Protein AF-A0A931DYX4-F1 (afdb_monomer)

Secondary structure (DSSP, 8-state):
--SSSSHHHHTTTHHHHHHHHHHHHHHHHHHHHHHHHHHHHHHHHHHHHHHHHHHHHHHHHHHHHHHHHHHTSTTT---SEEEE-SSSEEEEEEEEESSPPPSS------PEES---STT--EEEEEEEEE-SS--STT--TTSEEEEEEEEE------------S-SEEEEE----EE-S-EEPPPTTPPPEEEEEE--EEE-S--EESSEEEETT--EEE-TT-EESS-EEESS-EEEES-EESS-EEE-S-SSPSEEEETT-EESS-B--SS-EEE--------

Foldseek 3Di:
DPPPPPVVVVVPVCVVVVVVVVVVVVVVVVVVVVVVVVVVLVVQLVVQLVVFQVLQVVLQVVLVVVQVVLVVDPPSHWFQWDADPDPQGKIKGKWWDLDADDPDDDPDPRTDGTDDPDQSTFKMKIKMKTAGPGARPPPNRNRGIDIDIDMDTDGPPPDPDPPPPQAPAEAAADPDQEDEQAEDDDDDPRAHEHEYLADHHAYDAQYEGREEYAANAYEYHHEHNHEANYEYEHCEAYEFANYEYAEEYEHNDYDPPSYEDYHPYYYNYYYHYPHHYDYDDDPPPDD

Nearest PDB structures (foldseek):
  2qux-assembly4_K  TM=3.337E-01  e=9.952E+00  Pseudomonas phage PP7

Structure (mmCIF, N/CA/C/O backbone):
data_AF-A0A931DYX4-F1
#
_entry.id   AF-A0A931DYX4-F1
#
loop_
_atom_site.group_PDB
_atom_site.id
_atom_site.type_symbol
_atom_site.label_atom_id
_atom_site.label_alt_id
_atom_site.label_comp_id
_atom_site.label_asym_id
_atom_site.label_entity_id
_atom_site.label_seq_id
_atom_site.pdbx_PDB_ins_code
_atom_site.Cartn_x
_atom_site.Cartn_y
_atom_site.Cartn_z
_atom_site.occupancy
_atom_site.B_iso_or_equiv
_atom_site.auth_seq_id
_atom_site.auth_comp_id
_atom_site.auth_asym_id
_atom_site.auth_atom_id
_atom_site.pdbx_PDB_model_num
ATOM 1 N N . MET A 1 1 ? -60.141 -35.863 87.267 1.00 47.47 1 MET A N 1
ATOM 2 C CA . MET A 1 1 ? -60.578 -36.077 85.867 1.00 47.47 1 MET A CA 1
ATOM 3 C C . MET A 1 1 ? -61.173 -34.803 85.232 1.00 47.47 1 MET A C 1
ATOM 5 O O . MET A 1 1 ? -62.106 -34.893 84.454 1.00 47.47 1 MET A O 1
ATOM 9 N N . PHE A 1 2 ? -60.636 -33.605 85.527 1.00 47.59 2 PHE A N 1
ATOM 10 C CA . PHE A 1 2 ? -61.193 -32.320 85.045 1.00 47.59 2 PHE A CA 1
ATOM 11 C C . PHE A 1 2 ? -60.163 -31.388 84.378 1.00 47.59 2 PHE A C 1
ATOM 13 O O . PHE A 1 2 ? -60.504 -30.273 83.996 1.00 47.59 2 PHE A O 1
ATOM 20 N N . LEU A 1 3 ? -58.914 -31.833 84.203 1.00 48.44 3 LEU A N 1
ATOM 21 C CA . LEU A 1 3 ? -57.844 -31.002 83.633 1.00 48.44 3 LEU A CA 1
ATOM 22 C C . LEU A 1 3 ? -57.626 -31.199 82.125 1.00 48.44 3 LEU A C 1
ATOM 24 O O . LEU A 1 3 ? -56.943 -30.393 81.507 1.00 48.44 3 LEU A O 1
ATOM 28 N N . ASP A 1 4 ? -58.266 -32.196 81.510 1.00 51.53 4 ASP A N 1
ATOM 29 C CA . ASP A 1 4 ? -57.989 -32.569 80.113 1.00 51.53 4 ASP A CA 1
ATOM 30 C C . ASP A 1 4 ? -58.899 -31.862 79.083 1.00 51.53 4 ASP A C 1
ATOM 32 O O . ASP A 1 4 ? -58.678 -31.900 77.875 1.00 51.53 4 ASP A O 1
ATOM 36 N N . ALA A 1 5 ? -59.935 -31.155 79.548 1.00 51.03 5 ALA A N 1
ATOM 37 C CA . ALA A 1 5 ? -60.922 -30.523 78.669 1.00 51.03 5 ALA A CA 1
ATOM 38 C C . ALA A 1 5 ? -60.584 -29.071 78.272 1.00 51.03 5 ALA A C 1
ATOM 40 O O . ALA A 1 5 ? -61.210 -28.535 77.356 1.00 51.03 5 ALA A O 1
ATOM 41 N N . ARG A 1 6 ? -59.605 -28.413 78.918 1.00 49.16 6 ARG A N 1
ATOM 42 C CA . ARG A 1 6 ? -59.276 -26.998 78.630 1.00 49.16 6 ARG A CA 1
ATOM 43 C C . ARG A 1 6 ? -58.209 -26.783 77.558 1.00 49.16 6 ARG A C 1
ATOM 45 O O . ARG A 1 6 ? -58.238 -25.738 76.917 1.00 49.16 6 ARG A O 1
ATOM 52 N N . PHE A 1 7 ? -57.341 -27.753 77.276 1.00 52.59 7 PHE A N 1
ATOM 53 C CA . PHE A 1 7 ? -56.324 -27.591 76.224 1.00 52.59 7 PHE A CA 1
ATOM 54 C C . PHE A 1 7 ? -56.840 -27.866 74.809 1.00 52.59 7 PHE A C 1
ATOM 56 O O . PHE A 1 7 ? -56.232 -27.449 73.828 1.00 52.59 7 PHE A O 1
ATOM 63 N N . ARG A 1 8 ? -58.012 -28.493 74.674 1.00 50.03 8 ARG A N 1
ATOM 64 C CA . ARG A 1 8 ? -58.551 -28.875 73.363 1.00 50.03 8 ARG A CA 1
ATOM 65 C C . ARG A 1 8 ? -59.339 -27.765 72.649 1.00 50.03 8 ARG A C 1
ATOM 67 O O . ARG A 1 8 ? -59.663 -27.928 71.477 1.00 50.03 8 ARG A O 1
ATOM 74 N N . ARG A 1 9 ? -59.635 -26.640 73.321 1.00 49.56 9 ARG A N 1
ATOM 75 C CA . ARG A 1 9 ? -60.313 -25.475 72.710 1.00 49.56 9 ARG A CA 1
ATOM 76 C C . ARG A 1 9 ? -59.359 -24.389 72.207 1.00 49.56 9 ARG A C 1
ATOM 78 O O . ARG A 1 9 ? -59.698 -23.732 71.235 1.00 49.56 9 ARG A O 1
ATOM 85 N N . VAL A 1 10 ? -58.164 -24.260 72.785 1.00 53.44 10 VAL A N 1
ATOM 86 C CA . VAL A 1 10 ? -57.180 -23.237 72.371 1.00 53.44 10 VAL A CA 1
ATOM 87 C C . VAL A 1 10 ? -56.493 -23.608 71.048 1.00 53.44 10 VAL A C 1
ATOM 89 O O . VAL A 1 10 ? -56.274 -22.753 70.198 1.00 53.44 10 VAL A O 1
ATOM 92 N N . GLY A 1 11 ? -56.261 -24.899 70.788 1.00 51.59 11 GLY A N 1
ATOM 93 C CA . GLY A 1 11 ? -55.585 -25.353 69.563 1.00 51.59 11 GLY A CA 1
ATOM 94 C C . GLY A 1 11 ? -56.368 -25.191 68.250 1.00 51.59 11 GLY A C 1
ATOM 95 O O . GLY A 1 11 ? -55.808 -25.468 67.195 1.00 51.59 11 GLY A O 1
ATOM 96 N N . LYS A 1 12 ? -57.646 -24.778 68.282 1.00 53.16 12 LYS A N 1
ATOM 97 C CA . LYS A 1 12 ? -58.490 -24.649 67.075 1.00 53.16 12 LYS A CA 1
ATOM 98 C C . LYS A 1 12 ? -58.688 -23.200 66.606 1.00 53.16 12 LYS A C 1
ATOM 100 O O . LYS A 1 12 ? -59.110 -23.002 65.472 1.00 53.16 12 LYS A O 1
ATOM 105 N N . GLU A 1 13 ? -58.356 -22.210 67.438 1.00 53.50 13 GLU A N 1
ATOM 106 C CA . GLU A 1 13 ? -58.466 -20.779 67.102 1.00 53.50 13 GLU A CA 1
ATOM 107 C C . GLU A 1 13 ? -57.110 -20.157 66.702 1.00 53.50 13 GLU A C 1
ATOM 109 O O . GLU A 1 13 ? -57.078 -19.232 65.893 1.00 53.50 13 GLU A O 1
ATOM 114 N N . GLU A 1 14 ? -55.973 -20.719 67.137 1.00 54.72 14 GLU A N 1
ATOM 115 C CA . GLU A 1 14 ? -54.638 -20.212 66.759 1.00 54.72 14 GLU A CA 1
ATOM 116 C C . GLU A 1 14 ? -54.165 -20.628 65.354 1.00 54.72 14 GLU A C 1
ATOM 118 O O . GLU A 1 14 ? -53.268 -20.002 64.784 1.00 54.72 14 GLU A O 1
ATOM 123 N N . SER A 1 15 ? -54.798 -21.632 64.735 1.00 57.00 15 SER A N 1
ATOM 124 C CA . SER A 1 15 ? -54.452 -22.077 63.375 1.00 57.00 15 SER A CA 1
ATOM 125 C C . SER A 1 15 ? -54.689 -20.990 62.316 1.00 57.00 15 SER A C 1
ATOM 127 O O . SER A 1 15 ? -54.007 -20.975 61.295 1.00 57.00 15 SER A O 1
ATOM 129 N N . GLY A 1 16 ? -55.625 -20.062 62.559 1.00 61.97 16 GLY A N 1
ATOM 130 C CA . GLY A 1 16 ? -55.888 -18.928 61.667 1.00 61.97 16 GLY A CA 1
ATOM 131 C C . GLY A 1 16 ? -54.848 -17.810 61.794 1.00 61.97 16 GLY A C 1
ATOM 132 O O . GLY A 1 16 ? -54.387 -17.280 60.785 1.00 61.97 16 GLY A O 1
ATOM 133 N N . ALA A 1 17 ? -54.422 -17.492 63.020 1.00 73.00 17 ALA A N 1
ATOM 134 C CA . ALA A 1 17 ? -53.424 -16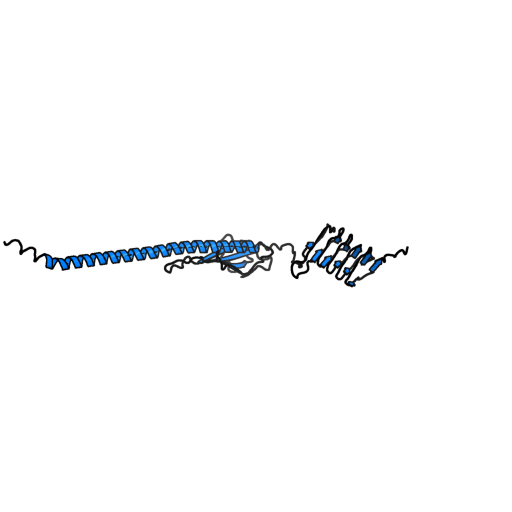.451 63.277 1.00 73.00 17 ALA A CA 1
ATOM 135 C C . ALA A 1 17 ? -52.018 -16.864 62.807 1.00 73.00 17 ALA A C 1
ATOM 137 O O . ALA A 1 17 ? -51.304 -16.053 62.215 1.00 73.00 17 ALA A O 1
ATOM 138 N N . ALA A 1 18 ? -51.647 -18.138 62.983 1.00 77.19 18 ALA A N 1
ATOM 139 C CA . ALA A 1 18 ? -50.383 -18.679 62.480 1.00 77.19 18 ALA A CA 1
ATOM 140 C C . ALA A 1 18 ? -50.302 -18.642 60.943 1.00 77.19 18 ALA A C 1
ATOM 142 O O . ALA A 1 18 ? -49.256 -18.327 60.373 1.00 77.19 18 ALA A O 1
ATOM 143 N N . LEU A 1 19 ? -51.421 -18.910 60.264 1.00 78.38 19 LEU A N 1
ATOM 144 C CA . LEU A 1 19 ? -51.489 -18.905 58.804 1.00 78.38 19 LEU A CA 1
ATOM 145 C C . LEU A 1 19 ? -51.436 -17.474 58.241 1.00 78.38 19 LEU A C 1
ATOM 147 O O . LEU A 1 19 ? -50.742 -17.232 57.256 1.00 78.38 19 LEU A O 1
ATOM 151 N N . LEU A 1 20 ? -52.061 -16.502 58.916 1.00 82.12 20 LEU A N 1
ATOM 152 C CA . LEU A 1 20 ? -51.934 -15.077 58.580 1.00 82.12 20 LEU A CA 1
ATOM 153 C C . LEU A 1 20 ? -50.505 -14.550 58.788 1.00 82.12 20 LEU A C 1
ATOM 155 O O . LEU A 1 20 ? -49.994 -13.820 57.938 1.00 82.12 20 LEU A O 1
ATOM 159 N N . ALA A 1 21 ? -49.831 -14.959 59.867 1.00 84.69 21 ALA A N 1
ATOM 160 C CA . ALA A 1 21 ? -48.436 -14.597 60.115 1.00 84.69 21 ALA A CA 1
ATOM 161 C C . ALA A 1 21 ? -47.487 -15.177 59.047 1.00 84.69 21 ALA A C 1
ATOM 163 O O . ALA A 1 21 ? -46.601 -14.475 58.558 1.00 84.69 21 ALA A O 1
ATOM 164 N N . ALA A 1 22 ? -47.703 -16.428 58.627 1.00 85.00 22 ALA A N 1
ATOM 165 C CA . ALA A 1 22 ? -46.918 -17.063 57.569 1.00 85.00 22 ALA A CA 1
ATOM 166 C C . ALA A 1 22 ? -47.134 -16.404 56.193 1.00 85.00 22 ALA A C 1
ATOM 168 O O . ALA A 1 22 ? -46.171 -16.187 55.454 1.00 85.00 22 ALA A O 1
ATOM 169 N N . ILE A 1 23 ? -48.374 -16.028 55.853 1.00 88.38 23 ILE A N 1
ATOM 170 C CA . ILE A 1 23 ? -48.672 -15.284 54.617 1.00 88.38 23 ILE A CA 1
ATOM 171 C C . ILE A 1 23 ? -48.000 -13.904 54.641 1.00 88.38 23 ILE A C 1
ATOM 173 O O . ILE A 1 23 ? -47.394 -13.501 53.652 1.00 88.38 23 ILE A O 1
ATOM 177 N N . GLY A 1 24 ? -48.030 -13.199 55.777 1.00 90.62 24 GLY A N 1
ATOM 178 C CA . GLY A 1 24 ? -47.325 -11.924 55.935 1.00 90.62 24 GLY A CA 1
ATOM 179 C C . GLY A 1 24 ? -45.812 -12.058 55.736 1.00 90.62 24 GLY A C 1
ATOM 180 O O . GLY A 1 24 ? -45.214 -11.296 54.978 1.00 90.62 24 GLY A O 1
ATOM 181 N N . LEU A 1 25 ? -45.192 -13.066 56.357 1.00 89.75 25 LEU A N 1
ATOM 182 C CA . LEU A 1 25 ? -43.752 -13.307 56.241 1.00 89.75 25 LEU A CA 1
ATOM 183 C C . LEU A 1 25 ? -43.341 -13.697 54.813 1.00 89.75 25 LEU A C 1
ATOM 185 O O . LEU A 1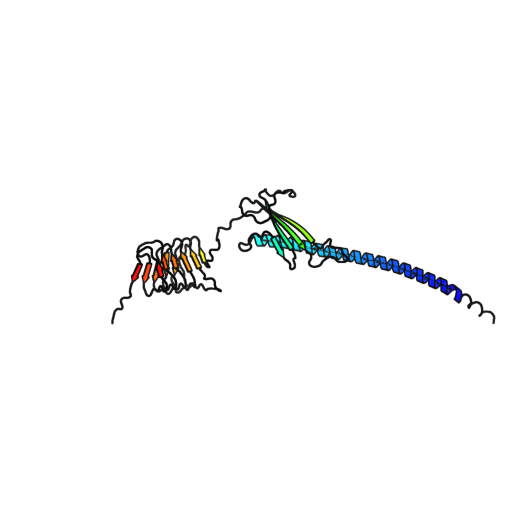 25 ? -42.338 -13.202 54.300 1.00 89.75 25 LEU A O 1
ATOM 189 N N . THR A 1 26 ? -44.123 -14.554 54.153 1.00 91.94 26 THR A N 1
ATOM 190 C CA . THR A 1 26 ? -43.864 -14.961 52.762 1.00 91.94 26 THR A CA 1
ATOM 191 C C . THR A 1 26 ? -44.073 -13.811 51.780 1.00 91.94 26 THR A C 1
ATOM 193 O O . THR A 1 26 ? -43.283 -13.676 50.848 1.00 91.94 26 THR A O 1
ATOM 196 N N . ALA A 1 27 ? -45.048 -12.928 52.014 1.00 92.31 27 ALA A N 1
ATOM 197 C CA . ALA A 1 27 ? -45.231 -11.715 51.219 1.00 92.31 27 ALA A CA 1
ATOM 198 C C . ALA A 1 27 ? -44.039 -10.751 51.358 1.00 92.31 27 ALA A C 1
ATOM 200 O O . ALA A 1 27 ? -43.520 -10.264 50.354 1.00 92.31 27 ALA A O 1
ATOM 201 N N . VAL A 1 28 ? -43.548 -10.518 52.580 1.00 93.50 28 VAL A N 1
ATOM 202 C CA . VAL A 1 28 ? -42.355 -9.685 52.812 1.00 93.50 28 VAL A CA 1
ATOM 203 C C . VAL A 1 28 ? -41.115 -10.314 52.172 1.00 93.50 28 VAL A C 1
ATOM 205 O O . VAL A 1 28 ? -40.369 -9.626 51.475 1.00 93.50 28 VAL A O 1
ATOM 208 N N . ALA A 1 29 ? -40.919 -11.625 52.335 1.00 90.88 29 ALA A N 1
ATOM 209 C CA . ALA A 1 29 ? -39.818 -12.344 51.702 1.00 90.88 29 ALA A CA 1
ATOM 210 C C . ALA A 1 29 ? -39.884 -12.264 50.167 1.00 90.88 29 ALA A C 1
ATOM 212 O O . ALA A 1 29 ? -38.854 -12.065 49.527 1.00 90.88 29 ALA A O 1
ATOM 213 N N . ALA A 1 30 ? -41.081 -12.341 49.574 1.00 91.62 30 ALA A N 1
ATOM 214 C CA . ALA A 1 30 ? -41.275 -12.189 48.135 1.00 91.62 30 ALA A CA 1
ATOM 215 C C . ALA A 1 30 ? -40.923 -10.773 47.646 1.00 91.62 30 ALA A C 1
ATOM 217 O O . ALA A 1 30 ? -40.245 -10.631 46.631 1.00 91.62 30 ALA A O 1
ATOM 218 N N . ILE A 1 31 ? -41.310 -9.725 48.380 1.00 92.75 31 ILE A N 1
ATOM 219 C CA . ILE A 1 31 ? -40.956 -8.334 48.045 1.00 92.75 31 ILE A CA 1
ATOM 220 C C . ILE A 1 31 ? -39.434 -8.128 48.111 1.00 92.75 31 ILE A C 1
ATOM 222 O O . ILE A 1 31 ? -38.840 -7.526 47.211 1.00 92.75 31 ILE A O 1
ATOM 226 N N . ILE A 1 32 ? -38.774 -8.666 49.141 1.00 92.50 32 ILE A N 1
ATOM 227 C CA . ILE A 1 32 ? -37.312 -8.595 49.270 1.00 92.50 32 ILE A CA 1
ATOM 228 C C . ILE A 1 32 ? -36.640 -9.375 48.132 1.00 92.50 32 ILE A C 1
ATOM 230 O O . ILE A 1 32 ? -35.731 -8.863 47.483 1.00 92.50 32 ILE A O 1
ATOM 234 N N . ALA A 1 33 ? -37.119 -10.580 47.818 1.00 91.31 33 ALA A N 1
ATOM 235 C CA . ALA A 1 33 ? -36.581 -11.376 46.720 1.00 91.31 33 ALA A CA 1
ATOM 236 C C . ALA A 1 33 ? -36.719 -10.657 45.367 1.00 91.31 33 ALA A C 1
ATOM 238 O O . ALA A 1 33 ? -35.767 -10.631 44.586 1.00 91.31 33 ALA A O 1
ATOM 239 N N . LEU A 1 34 ? -37.861 -10.015 45.101 1.00 90.94 34 LEU A N 1
ATOM 240 C CA . LEU A 1 34 ? -38.090 -9.247 43.873 1.00 90.94 34 LEU A CA 1
ATOM 241 C C . LEU A 1 34 ? -37.171 -8.028 43.769 1.00 90.94 34 LEU A C 1
ATOM 243 O O . LEU A 1 34 ? -36.618 -7.769 42.699 1.00 90.94 34 LEU A O 1
ATOM 247 N N . THR A 1 35 ? -36.969 -7.294 44.864 1.00 92.44 35 THR A N 1
ATOM 248 C CA . THR A 1 35 ? -36.088 -6.115 44.868 1.00 92.44 35 THR A CA 1
ATOM 249 C C . THR A 1 35 ? -34.619 -6.500 44.681 1.00 92.44 35 THR A C 1
ATOM 251 O O . THR A 1 35 ? -33.934 -5.876 43.872 1.00 92.44 35 THR A O 1
ATOM 254 N N . VAL A 1 36 ? -34.150 -7.572 45.331 1.00 91.75 36 VAL A N 1
ATOM 255 C CA . VAL A 1 36 ? -32.786 -8.106 45.154 1.00 91.75 36 VAL A CA 1
ATOM 256 C C . VAL A 1 36 ? -32.578 -8.674 43.747 1.00 91.75 36 VAL A C 1
ATOM 258 O O . VAL A 1 36 ? -31.546 -8.445 43.116 1.00 91.75 36 VAL A O 1
ATOM 261 N N . THR A 1 37 ? -33.568 -9.380 43.202 1.00 89.31 37 THR A N 1
ATOM 262 C CA . THR A 1 37 ? -33.478 -9.908 41.832 1.00 89.31 37 THR A CA 1
ATOM 263 C C . THR A 1 37 ? -33.461 -8.767 40.813 1.00 89.31 37 THR A C 1
ATOM 265 O O . THR A 1 37 ? -32.677 -8.778 39.869 1.00 89.31 37 THR A O 1
ATOM 268 N N . SER A 1 38 ? -34.258 -7.720 41.032 1.00 86.75 38 SER A N 1
ATOM 269 C CA . SER A 1 38 ? -34.259 -6.547 40.155 1.00 86.75 38 SER A CA 1
ATOM 270 C C . SER A 1 38 ? -32.917 -5.812 40.208 1.00 86.75 38 SER A C 1
ATOM 272 O O . SER A 1 38 ? -32.339 -5.515 39.164 1.00 86.75 38 SER A O 1
ATOM 274 N N . SER A 1 39 ? -32.373 -5.562 41.405 1.00 88.38 39 SER A N 1
ATOM 275 C CA . SER A 1 39 ? -31.096 -4.854 41.560 1.00 88.38 39 SER A CA 1
ATOM 276 C C . SER A 1 39 ? -29.916 -5.626 40.964 1.00 88.38 39 SER A C 1
ATOM 278 O O . SER A 1 39 ? -29.049 -5.020 40.336 1.00 88.38 39 SER A O 1
ATOM 280 N N . THR A 1 40 ? -29.909 -6.957 41.076 1.00 88.69 40 THR A N 1
ATOM 281 C CA . THR A 1 40 ? -28.883 -7.806 40.452 1.00 88.69 40 THR A CA 1
ATOM 282 C C . THR A 1 40 ? -28.968 -7.790 38.926 1.00 88.69 40 THR A C 1
ATOM 284 O O . THR A 1 40 ? -27.932 -7.665 38.275 1.00 88.69 40 THR A O 1
ATOM 287 N N . ILE A 1 41 ? -30.169 -7.816 38.336 1.00 87.75 41 ILE A N 1
ATOM 288 C CA . ILE A 1 41 ? -30.342 -7.692 36.877 1.00 87.75 41 ILE A CA 1
ATOM 289 C C . ILE A 1 41 ? -29.832 -6.334 36.379 1.00 87.75 41 ILE A C 1
ATOM 291 O O . ILE A 1 41 ? -29.099 -6.283 35.389 1.00 87.75 41 ILE A O 1
ATOM 295 N N . TYR A 1 42 ? -30.151 -5.241 37.080 1.00 87.31 42 TYR A N 1
ATOM 296 C CA . TYR A 1 42 ? -29.622 -3.917 36.740 1.00 87.31 42 TYR A CA 1
ATOM 297 C C . TYR A 1 42 ? -28.097 -3.859 36.869 1.00 87.31 42 TYR A C 1
ATOM 299 O O . TYR A 1 42 ? -27.433 -3.343 35.970 1.00 87.31 42 TYR A O 1
ATOM 307 N N . ALA A 1 43 ? -27.530 -4.428 37.937 1.00 87.31 43 ALA A N 1
ATOM 308 C CA . ALA A 1 43 ? -26.084 -4.488 38.128 1.00 87.31 43 ALA A CA 1
ATOM 309 C C . ALA A 1 43 ? -25.393 -5.250 36.984 1.00 87.31 43 ALA A C 1
ATOM 311 O O . ALA A 1 43 ? -24.436 -4.745 36.399 1.00 87.31 43 ALA A O 1
ATOM 312 N N . VAL A 1 44 ? -25.926 -6.412 36.588 1.00 88.38 44 VAL A N 1
ATOM 313 C CA . VAL A 1 44 ? -25.420 -7.191 35.444 1.00 88.38 44 VAL A CA 1
ATOM 314 C C . VAL A 1 44 ? -25.551 -6.406 34.136 1.00 88.38 44 VAL A C 1
ATOM 316 O O . VAL A 1 44 ? -24.608 -6.371 33.341 1.00 88.38 44 VAL A O 1
ATOM 319 N N . GLY A 1 45 ? -26.680 -5.729 33.913 1.00 88.00 45 GLY A N 1
ATOM 320 C CA . GLY A 1 45 ? -26.890 -4.873 32.743 1.00 88.00 45 GLY A CA 1
ATOM 321 C C . GLY A 1 45 ? -25.855 -3.748 32.646 1.00 88.00 45 GLY A C 1
ATOM 322 O O . GLY A 1 45 ? -25.304 -3.501 31.577 1.00 88.00 45 GLY A O 1
ATOM 323 N N . TYR A 1 46 ? -25.518 -3.103 33.764 1.00 88.81 46 TYR A N 1
ATOM 324 C CA . TYR A 1 46 ? -24.467 -2.084 33.807 1.00 88.81 46 TYR A CA 1
ATOM 325 C C . TYR A 1 46 ? -23.070 -2.664 33.586 1.00 88.81 46 TYR A C 1
ATOM 327 O O . TYR A 1 46 ? -22.326 -2.155 32.750 1.00 88.81 46 TYR A O 1
ATOM 335 N N . SER A 1 47 ? -22.703 -3.738 34.286 1.00 89.44 47 SER A N 1
ATOM 336 C CA . SER A 1 47 ? -21.374 -4.344 34.143 1.00 89.44 47 SER A CA 1
ATOM 337 C C . SER A 1 47 ? -21.117 -4.832 32.715 1.00 89.44 47 SER A C 1
ATOM 339 O O . SER A 1 47 ? -20.034 -4.625 32.167 1.00 89.44 47 SER A O 1
ATOM 341 N N . THR A 1 48 ? -22.123 -5.436 32.082 1.00 91.12 48 THR A N 1
ATOM 342 C CA . THR A 1 48 ? -22.022 -5.922 30.698 1.00 91.12 48 THR A CA 1
ATOM 343 C C . THR A 1 48 ? -21.982 -4.772 29.695 1.00 91.12 48 THR A C 1
ATOM 345 O O . THR A 1 48 ? -21.184 -4.822 28.759 1.00 91.12 48 THR A O 1
ATOM 348 N N . ALA A 1 49 ? -22.729 -3.688 29.933 1.00 90.75 49 ALA A N 1
ATOM 349 C CA . ALA A 1 49 ? -22.621 -2.468 29.141 1.00 90.75 49 ALA A CA 1
ATOM 350 C C . ALA A 1 49 ? -21.219 -1.840 29.236 1.00 90.75 49 ALA A C 1
ATOM 352 O O . ALA A 1 49 ? -20.643 -1.499 28.207 1.00 90.75 49 ALA A O 1
ATOM 353 N N . ILE A 1 50 ? -20.607 -1.759 30.423 1.00 91.00 50 ILE A N 1
ATOM 354 C CA . ILE A 1 50 ? -19.233 -1.242 30.566 1.00 91.00 50 ILE A CA 1
ATOM 355 C C . ILE A 1 50 ? -18.221 -2.132 29.836 1.00 91.00 50 ILE A C 1
ATOM 357 O O . ILE A 1 50 ? -17.395 -1.612 29.085 1.00 91.00 50 ILE A O 1
ATOM 361 N N . ARG A 1 51 ? -18.319 -3.462 29.973 1.00 92.06 51 ARG A N 1
ATOM 362 C CA . ARG A 1 51 ? -17.469 -4.402 29.221 1.00 92.06 51 ARG A CA 1
ATOM 363 C C . ARG A 1 51 ? -17.607 -4.196 27.710 1.00 92.06 51 ARG A C 1
ATOM 365 O O . ARG A 1 51 ? -16.590 -4.085 27.028 1.00 92.06 51 ARG A O 1
ATOM 372 N N . SER A 1 52 ? -18.839 -4.119 27.198 1.00 92.19 52 SER A N 1
ATOM 373 C CA . SER A 1 52 ? -19.092 -3.855 25.774 1.00 92.19 52 SER A CA 1
ATOM 374 C C . SER A 1 52 ? -18.514 -2.498 25.350 1.00 92.19 52 SER A C 1
ATOM 376 O O . SER A 1 52 ? -17.870 -2.402 24.312 1.00 92.19 52 SER A O 1
ATOM 378 N N . GLY A 1 53 ? -18.606 -1.480 26.213 1.00 92.50 53 GLY A N 1
ATOM 379 C CA . GLY A 1 53 ? -18.036 -0.154 25.984 1.00 92.50 53 GLY A CA 1
ATOM 380 C C . GLY A 1 53 ? -16.522 -0.168 25.810 1.00 92.50 53 GLY A C 1
ATOM 381 O O . GLY A 1 53 ? -16.018 0.471 24.890 1.00 92.50 53 GLY A O 1
ATOM 382 N N . VAL A 1 54 ? -15.800 -0.913 26.651 1.00 94.12 54 VAL A N 1
ATOM 383 C CA . VAL A 1 54 ? -14.339 -1.068 26.536 1.00 94.12 54 VAL A CA 1
ATOM 384 C C . VAL A 1 54 ? -13.969 -1.817 25.256 1.00 94.12 54 VAL A C 1
ATOM 386 O O . VAL A 1 54 ? -13.042 -1.414 24.560 1.00 94.12 54 VAL A O 1
ATOM 389 N N . GLN A 1 55 ? -14.716 -2.864 24.898 1.00 93.50 55 GLN A N 1
ATOM 390 C CA . GLN A 1 55 ? -14.492 -3.590 23.644 1.00 93.50 55 GLN A CA 1
ATOM 391 C C . GLN A 1 55 ? -14.734 -2.703 22.417 1.00 93.50 55 GLN A C 1
ATOM 393 O O . GLN A 1 55 ? -13.911 -2.673 21.507 1.00 93.50 55 GLN A O 1
ATOM 398 N N . ALA A 1 56 ? -15.835 -1.950 22.403 1.00 92.81 56 ALA A N 1
ATOM 399 C CA . ALA A 1 56 ? -16.160 -1.027 21.326 1.00 92.81 56 ALA A CA 1
ATOM 400 C C . ALA A 1 56 ? -15.132 0.112 21.214 1.00 92.81 56 ALA A C 1
ATOM 402 O O . ALA A 1 56 ? -14.773 0.500 20.106 1.00 92.81 56 ALA A O 1
ATOM 403 N N . GLN A 1 57 ? -14.630 0.629 22.341 1.00 94.31 57 GLN A N 1
ATOM 404 C CA . GLN A 1 57 ? -13.546 1.616 22.378 1.00 94.31 57 GLN A CA 1
ATOM 405 C C . GLN A 1 57 ? -12.266 1.041 21.756 1.00 94.31 57 GLN A C 1
ATOM 407 O O . GLN A 1 57 ? -11.731 1.626 20.818 1.00 94.31 57 GLN A O 1
ATOM 412 N N . ALA A 1 58 ? -11.824 -0.130 22.221 1.00 92.56 58 ALA A N 1
ATOM 413 C CA . ALA A 1 58 ? -10.621 -0.784 21.716 1.00 92.56 58 ALA A CA 1
ATOM 414 C C . ALA A 1 58 ? -10.732 -1.117 20.218 1.00 92.56 58 ALA A C 1
ATOM 416 O O . ALA A 1 58 ? -9.777 -0.940 19.468 1.00 92.56 58 ALA A O 1
ATOM 417 N N . ALA A 1 59 ? -11.912 -1.543 19.754 1.00 92.31 59 ALA A N 1
ATOM 418 C CA . ALA A 1 59 ? -12.157 -1.777 18.335 1.00 92.31 59 ALA A CA 1
ATOM 419 C C . ALA A 1 59 ? -12.096 -0.478 17.514 1.00 92.31 59 ALA A C 1
ATOM 421 O O . ALA A 1 59 ? -11.551 -0.469 16.411 1.00 92.31 59 ALA A O 1
ATOM 422 N N . ALA A 1 60 ? -12.615 0.631 18.052 1.00 92.75 60 ALA A N 1
ATOM 423 C CA . ALA A 1 60 ? -12.550 1.930 17.392 1.00 92.75 60 ALA A CA 1
ATOM 424 C C . ALA A 1 60 ? -11.099 2.429 17.263 1.00 92.75 60 ALA A C 1
ATOM 426 O O . ALA A 1 60 ? -10.720 2.888 16.184 1.00 92.75 60 ALA A O 1
ATOM 427 N N . GLU A 1 61 ? -10.294 2.304 18.322 1.00 92.94 61 GLU A N 1
ATOM 428 C CA . GLU A 1 61 ? -8.864 2.653 18.337 1.00 92.94 61 GLU A CA 1
ATOM 429 C C . GLU A 1 61 ? -8.071 1.771 17.364 1.00 92.94 61 GLU A C 1
ATOM 431 O O . GLU A 1 61 ? -7.394 2.291 16.478 1.00 92.94 61 GLU A O 1
ATOM 436 N N . GLY A 1 62 ? -8.274 0.451 17.417 1.00 90.00 62 GLY A N 1
ATOM 437 C CA . GLY A 1 62 ? -7.653 -0.489 16.482 1.00 90.00 62 GLY A CA 1
ATOM 438 C C . GLY A 1 62 ? -7.998 -0.203 15.017 1.00 90.00 62 GLY A C 1
ATOM 439 O O . GLY A 1 62 ? -7.143 -0.337 14.146 1.00 90.00 62 GLY A O 1
ATOM 440 N N . GLY A 1 63 ? -9.218 0.264 14.729 1.00 89.69 63 GLY A N 1
ATOM 441 C CA . GLY A 1 63 ? -9.595 0.718 13.390 1.00 89.69 63 GLY A CA 1
ATOM 442 C C . GLY A 1 63 ? -8.825 1.964 12.933 1.00 89.69 63 GLY A C 1
ATOM 443 O O . GLY A 1 63 ? -8.407 2.043 11.776 1.00 89.69 63 GLY A O 1
ATOM 444 N N . ILE A 1 64 ? -8.601 2.936 13.826 1.00 90.06 64 ILE A N 1
ATOM 445 C CA . ILE A 1 64 ? -7.816 4.144 13.516 1.00 90.06 64 ILE A CA 1
ATOM 446 C C . ILE A 1 64 ? -6.371 3.765 13.185 1.00 90.06 64 ILE A C 1
ATOM 448 O O . ILE A 1 64 ? -5.828 4.294 12.210 1.00 90.06 64 ILE A O 1
ATOM 452 N N . ASP A 1 65 ? -5.787 2.839 13.944 1.00 88.88 65 ASP A N 1
ATOM 453 C CA . ASP A 1 65 ? -4.420 2.354 13.738 1.00 88.88 65 ASP A CA 1
ATOM 454 C C . ASP A 1 65 ? -4.297 1.506 12.469 1.00 88.88 65 ASP A C 1
ATOM 456 O O . ASP A 1 65 ? -3.371 1.700 11.682 1.00 88.88 65 ASP A O 1
ATOM 460 N N . PHE A 1 66 ? -5.267 0.627 12.200 1.00 87.56 66 PHE A N 1
ATOM 461 C CA . PHE A 1 66 ? -5.315 -0.159 10.966 1.00 87.56 66 PHE A CA 1
ATOM 462 C C . PHE A 1 66 ? -5.408 0.737 9.725 1.00 87.56 66 PHE A C 1
ATOM 464 O O . PHE A 1 66 ? -4.685 0.536 8.745 1.00 87.56 66 PHE A O 1
ATOM 471 N N . ALA A 1 67 ? -6.266 1.760 9.770 1.00 86.69 67 ALA A N 1
ATOM 472 C CA . ALA A 1 67 ? -6.353 2.749 8.706 1.00 86.69 67 ALA A CA 1
ATOM 473 C C . ALA A 1 67 ? -5.031 3.525 8.573 1.00 86.69 67 ALA A C 1
ATOM 475 O O . ALA A 1 67 ? -4.537 3.693 7.463 1.00 86.69 67 ALA A O 1
ATOM 476 N N . ALA A 1 68 ? -4.407 3.945 9.679 1.00 83.62 68 ALA A N 1
ATOM 477 C CA . ALA A 1 68 ? -3.107 4.621 9.647 1.00 83.62 68 ALA A CA 1
ATOM 478 C C . ALA A 1 68 ? -2.015 3.767 8.980 1.00 83.62 68 ALA A C 1
ATOM 480 O O . ALA A 1 68 ? -1.295 4.264 8.115 1.00 83.62 68 ALA A O 1
ATOM 481 N N . ALA A 1 69 ? -1.932 2.485 9.343 1.00 81.31 69 ALA A N 1
ATOM 482 C CA . ALA A 1 69 ? -0.988 1.538 8.762 1.00 81.31 69 ALA A CA 1
ATOM 483 C C . ALA A 1 69 ? -1.257 1.314 7.267 1.00 81.31 69 ALA A C 1
ATOM 485 O O . ALA A 1 69 ? -0.327 1.339 6.464 1.00 81.31 69 ALA A O 1
ATOM 486 N N . SER A 1 70 ? -2.527 1.175 6.877 1.00 80.94 70 SER A N 1
ATOM 487 C CA . SER A 1 70 ? -2.924 0.982 5.477 1.00 80.94 70 SER A CA 1
ATOM 488 C C . SER A 1 70 ? -2.525 2.171 4.601 1.00 80.94 70 SER A C 1
ATOM 490 O O . SER A 1 70 ? -1.954 1.970 3.529 1.00 80.94 70 SER A O 1
ATOM 492 N N . LEU A 1 71 ? -2.731 3.402 5.089 1.00 75.44 71 LEU A N 1
ATOM 493 C CA . LEU A 1 71 ? -2.293 4.626 4.408 1.00 75.44 71 LEU A CA 1
ATOM 494 C C . LEU A 1 71 ? -0.761 4.739 4.276 1.00 75.44 71 LEU A C 1
ATOM 496 O O . LEU A 1 71 ? -0.288 5.448 3.391 1.00 75.44 71 LEU A O 1
ATOM 500 N N . GLY A 1 72 ? 0.010 4.068 5.137 1.00 67.69 72 GLY A N 1
ATOM 501 C CA . GLY A 1 72 ? 1.474 4.043 5.080 1.00 67.69 72 GLY A CA 1
ATOM 502 C C . GLY A 1 72 ? 2.056 3.043 4.075 1.00 67.69 72 GLY A C 1
ATOM 503 O O . GLY A 1 72 ? 3.258 3.075 3.818 1.00 67.69 72 GLY A O 1
ATOM 504 N N . THR A 1 73 ? 1.238 2.154 3.497 1.00 62.66 73 THR A N 1
ATOM 505 C CA . THR A 1 73 ? 1.708 1.135 2.545 1.00 62.66 73 THR A CA 1
ATOM 506 C C . THR A 1 73 ? 1.434 1.535 1.088 1.00 62.66 73 THR A C 1
ATOM 508 O O . THR A 1 73 ? 0.321 1.962 0.776 1.00 62.66 73 THR A O 1
ATOM 511 N N . PRO A 1 74 ? 2.386 1.334 0.152 1.00 54.94 74 PRO A N 1
ATOM 512 C CA . PRO A 1 74 ? 2.175 1.623 -1.273 1.00 54.94 74 PRO A CA 1
ATOM 513 C C . PRO A 1 74 ? 1.044 0.800 -1.910 1.00 54.94 74 PRO A C 1
ATOM 515 O O . PRO A 1 74 ? 0.410 1.251 -2.858 1.00 54.94 74 PRO A O 1
ATOM 518 N N . ALA A 1 75 ? 0.800 -0.410 -1.395 1.00 43.22 75 ALA A N 1
ATOM 519 C CA . ALA A 1 75 ? -0.182 -1.352 -1.930 1.00 43.22 75 ALA A CA 1
ATOM 520 C C . ALA A 1 75 ? -1.601 -1.155 -1.370 1.00 43.22 75 ALA A C 1
ATOM 522 O O . ALA A 1 75 ? -2.564 -1.554 -2.018 1.00 43.22 75 ALA A O 1
ATOM 523 N N . GLY A 1 76 ? -1.740 -0.561 -0.177 1.00 51.59 76 GLY A N 1
ATOM 524 C CA . GLY A 1 76 ? -3.037 -0.391 0.482 1.00 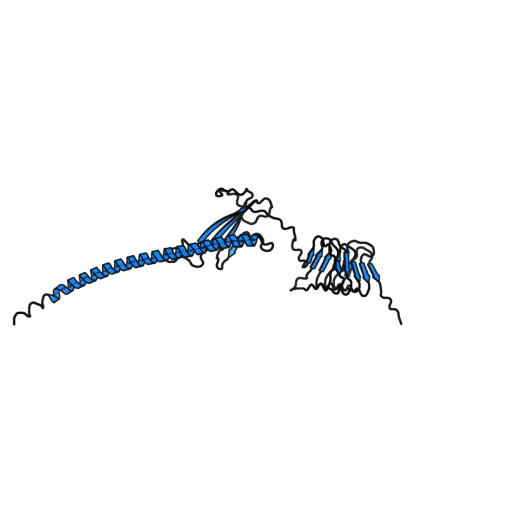51.59 76 GLY A CA 1
ATOM 525 C C . GLY A 1 76 ? -3.885 0.722 -0.127 1.00 51.59 76 GLY A C 1
ATOM 526 O O . GLY A 1 76 ? -5.110 0.624 -0.120 1.00 51.59 76 GLY A O 1
ATOM 527 N N . GLY A 1 77 ? -3.239 1.758 -0.675 1.00 67.00 77 GLY A N 1
ATOM 528 C CA . GLY A 1 77 ? -3.916 2.967 -1.133 1.00 67.00 77 GLY A CA 1
ATOM 529 C C . GLY A 1 77 ? -4.703 3.657 -0.009 1.00 67.00 77 GLY A C 1
ATOM 530 O O . GLY A 1 77 ? -5.001 3.097 1.048 1.00 67.00 77 GLY A O 1
ATOM 531 N N . CYS A 1 78 ? -5.065 4.918 -0.216 1.00 79.06 78 CYS A N 1
ATOM 532 C CA . CYS A 1 78 ? -6.100 5.499 0.625 1.00 79.06 78 CYS A CA 1
ATOM 533 C C . CYS A 1 78 ? -7.455 4.954 0.147 1.00 79.06 78 CYS A C 1
ATOM 535 O O . CYS A 1 78 ? -7.810 5.124 -1.021 1.00 79.06 78 CYS A O 1
ATOM 537 N N . LEU A 1 79 ? -8.214 4.331 1.051 1.00 83.44 79 LEU A N 1
ATOM 538 C CA . LEU A 1 79 ? -9.610 3.958 0.829 1.00 83.44 79 LEU A CA 1
ATOM 539 C C . LEU A 1 79 ? -10.532 4.947 1.541 1.00 83.44 79 LEU A C 1
ATOM 541 O O . LEU A 1 79 ? -10.224 5.445 2.624 1.00 83.44 79 LEU A O 1
ATOM 545 N N . THR A 1 80 ? -11.692 5.218 0.945 1.00 84.81 80 THR A N 1
ATOM 546 C CA . THR A 1 80 ? -12.706 6.097 1.547 1.00 84.81 80 THR A CA 1
ATOM 547 C C . THR A 1 80 ? -13.256 5.519 2.854 1.00 84.81 80 THR A C 1
ATOM 549 O O . THR A 1 80 ? -13.657 6.270 3.749 1.00 84.81 80 THR A O 1
ATOM 552 N N . GLN A 1 81 ? -13.235 4.189 2.973 1.00 89.56 81 GLN A N 1
ATOM 553 C CA . GLN A 1 81 ? -13.708 3.454 4.129 1.00 89.56 81 GLN A CA 1
ATOM 554 C C . GLN A 1 81 ? -12.887 2.177 4.356 1.00 89.56 81 GLN A C 1
ATOM 556 O O . GLN A 1 81 ? -12.600 1.441 3.414 1.00 89.56 81 GLN A O 1
ATOM 561 N N . TYR A 1 82 ? -12.571 1.892 5.620 1.00 88.88 82 TYR A N 1
ATOM 562 C CA . TYR A 1 82 ? -12.030 0.610 6.074 1.00 88.88 82 TYR A CA 1
ATOM 563 C C . TYR A 1 82 ? -13.060 -0.067 6.974 1.00 88.88 82 TYR A C 1
ATOM 565 O O . TYR A 1 82 ? -13.543 0.544 7.929 1.00 88.88 82 TYR A O 1
ATOM 573 N N . VAL A 1 83 ? -13.402 -1.318 6.678 1.00 91.94 83 VAL A N 1
ATOM 574 C CA . VAL A 1 83 ? -14.413 -2.079 7.421 1.00 91.94 83 VAL A CA 1
ATOM 575 C C . VAL A 1 83 ? -13.818 -3.402 7.867 1.00 91.94 83 VAL A C 1
ATOM 577 O O . VAL A 1 83 ? -13.194 -4.103 7.075 1.00 91.94 83 VAL A O 1
ATOM 580 N N . SER A 1 84 ? -14.062 -3.753 9.124 1.00 91.50 84 SER A N 1
ATOM 581 C CA . SER A 1 84 ? -13.833 -5.088 9.657 1.00 91.50 84 SER A CA 1
ATOM 582 C C . SER A 1 84 ? -15.135 -5.620 10.242 1.00 91.50 84 SER A C 1
ATOM 584 O O . SER A 1 84 ? -15.738 -4.986 11.109 1.00 91.50 84 SER A O 1
ATOM 586 N N . THR A 1 85 ? -15.570 -6.787 9.766 1.00 89.44 85 THR A N 1
ATOM 587 C CA . THR A 1 85 ? -16.747 -7.508 10.280 1.00 89.44 85 THR A CA 1
ATOM 588 C C . THR A 1 85 ? -16.377 -8.588 11.296 1.00 89.44 85 THR A C 1
ATOM 590 O O . THR A 1 85 ? -17.261 -9.186 11.901 1.00 89.44 85 THR A O 1
ATOM 593 N N . THR A 1 86 ? -15.084 -8.855 11.480 1.00 88.50 86 THR A N 1
ATOM 594 C CA . THR A 1 86 ? -14.540 -9.803 12.461 1.00 88.50 86 THR A CA 1
ATOM 595 C C . THR A 1 86 ? -13.857 -9.040 13.583 1.00 88.50 86 THR A C 1
ATOM 597 O O . THR A 1 86 ? -13.281 -7.987 13.329 1.00 88.50 86 THR A O 1
ATOM 600 N N . ALA A 1 87 ? -13.884 -9.552 14.814 1.00 84.69 87 ALA A N 1
ATOM 601 C CA . ALA A 1 87 ? -13.244 -8.880 15.942 1.00 84.69 87 ALA A CA 1
ATOM 602 C C . ALA A 1 87 ? -11.751 -8.578 15.653 1.00 84.69 87 ALA A C 1
ATOM 604 O O . ALA A 1 87 ? -11.015 -9.502 15.298 1.00 84.69 87 ALA A O 1
ATOM 605 N N . PRO A 1 88 ? -11.288 -7.321 15.813 1.00 87.56 88 PRO A N 1
ATOM 606 C CA . PRO A 1 88 ? -12.047 -6.132 16.226 1.00 87.56 88 PRO A CA 1
ATOM 607 C C . PRO A 1 88 ? -13.003 -5.604 15.135 1.00 87.56 88 PRO A C 1
ATOM 609 O O . PRO A 1 88 ? -12.587 -5.321 14.013 1.00 87.56 88 PRO A O 1
ATOM 612 N N . ILE A 1 89 ? -14.289 -5.435 15.482 1.00 92.69 89 ILE A N 1
ATOM 613 C CA . ILE A 1 89 ? -15.335 -4.966 14.558 1.00 92.69 89 ILE A CA 1
ATOM 614 C C . ILE A 1 89 ? -15.303 -3.439 14.509 1.00 92.69 89 ILE A C 1
ATOM 616 O O . ILE A 1 89 ? -15.634 -2.770 15.493 1.00 92.69 89 ILE A O 1
ATOM 620 N N . PHE A 1 90 ? -14.933 -2.876 13.361 1.00 93.75 90 PHE A N 1
ATOM 621 C CA . PHE A 1 90 ? -14.840 -1.430 13.190 1.00 93.75 90 PHE A CA 1
ATOM 622 C C . PHE A 1 90 ? -15.251 -0.969 11.794 1.00 93.75 90 PHE A C 1
ATOM 624 O O . PHE A 1 90 ? -15.206 -1.706 10.811 1.00 93.75 90 PHE A O 1
ATOM 631 N N . THR A 1 91 ? -15.629 0.299 11.701 1.00 94.38 91 THR A N 1
ATOM 632 C CA . THR A 1 91 ? -15.797 1.014 10.437 1.00 94.38 91 THR A CA 1
ATOM 633 C C . THR A 1 91 ? -15.133 2.372 10.549 1.00 94.38 91 THR A C 1
ATOM 635 O O . THR A 1 91 ? -15.512 3.180 11.394 1.00 94.38 91 THR A O 1
ATOM 638 N N . VAL A 1 92 ? -14.150 2.629 9.694 1.00 92.94 92 VAL A N 1
ATOM 639 C CA . VAL A 1 92 ? -13.374 3.868 9.673 1.00 92.94 92 VAL A CA 1
ATOM 640 C C . VAL A 1 92 ? -13.667 4.592 8.377 1.00 92.94 92 VAL A C 1
ATOM 642 O O . VAL A 1 92 ? -13.389 4.071 7.304 1.00 92.94 92 VAL A O 1
ATOM 645 N N . ASN A 1 93 ? -14.201 5.803 8.477 1.00 92.44 93 ASN A N 1
ATOM 646 C CA . ASN A 1 93 ? -14.391 6.687 7.334 1.00 92.44 93 ASN A CA 1
ATOM 647 C C . ASN A 1 93 ? -13.259 7.712 7.294 1.00 92.44 93 ASN A C 1
ATOM 649 O O . ASN A 1 93 ? -12.941 8.331 8.316 1.00 92.44 93 ASN A O 1
ATOM 653 N N . VAL A 1 94 ? -12.673 7.893 6.114 1.00 89.75 94 VAL A N 1
ATOM 654 C CA . VAL A 1 94 ? -11.597 8.859 5.887 1.00 89.75 94 VAL A CA 1
ATOM 655 C C . VAL A 1 94 ? -12.179 10.146 5.317 1.00 89.75 94 VAL A C 1
ATOM 657 O O . VAL A 1 94 ? -13.094 10.150 4.489 1.00 89.75 94 VAL A O 1
ATOM 660 N N . SER A 1 95 ? -11.687 11.273 5.810 1.00 89.31 95 SER A N 1
ATOM 661 C CA . SER A 1 95 ? -11.999 12.599 5.287 1.00 89.31 95 SER A CA 1
ATOM 662 C C . SER A 1 95 ? -10.755 13.472 5.339 1.00 89.31 95 SER A C 1
ATOM 664 O O . SER A 1 95 ? -9.875 13.259 6.173 1.00 89.31 95 SER A O 1
ATOM 666 N N . TYR A 1 96 ? -10.674 14.463 4.463 1.00 87.94 96 TYR A N 1
ATOM 667 C CA . TYR A 1 96 ? -9.516 15.338 4.350 1.00 87.94 96 TYR A CA 1
ATOM 668 C C . TYR A 1 96 ? -9.910 16.812 4.355 1.00 87.94 96 TYR A C 1
ATOM 670 O O . TYR A 1 96 ? -11.052 17.165 4.063 1.00 87.94 96 TYR A O 1
ATOM 678 N N . SER A 1 97 ? -8.957 17.669 4.717 1.00 87.50 97 SER A N 1
ATOM 679 C CA . SER A 1 97 ? -9.107 19.124 4.686 1.00 87.50 97 SER A CA 1
ATOM 680 C C . SER A 1 97 ? -7.777 19.783 4.299 1.00 87.50 97 SER A C 1
ATOM 682 O O . SER A 1 97 ? -6.689 19.261 4.568 1.00 87.50 97 SER A O 1
ATOM 684 N N . ASN A 1 98 ? -7.877 20.938 3.641 1.00 84.88 98 ASN A N 1
ATOM 685 C CA . ASN A 1 98 ? -6.733 21.755 3.217 1.00 84.88 98 ASN A CA 1
ATOM 686 C C . ASN A 1 98 ? -6.340 22.802 4.274 1.00 84.88 98 ASN A C 1
ATOM 688 O O . ASN A 1 98 ? -5.389 23.557 4.078 1.00 84.88 98 ASN A O 1
ATOM 692 N N . VAL A 1 99 ? -7.089 22.875 5.374 1.00 80.94 99 VAL A N 1
ATOM 693 C CA . VAL A 1 99 ? -6.833 23.803 6.477 1.00 80.94 99 VAL A CA 1
ATOM 694 C C . VAL A 1 99 ? -5.660 23.290 7.314 1.00 80.94 99 VAL A C 1
ATOM 696 O O . VAL A 1 99 ? -5.500 22.082 7.505 1.00 80.94 99 VAL A O 1
ATOM 699 N N . ASP A 1 100 ? -4.826 24.205 7.805 1.00 75.25 100 ASP A N 1
ATOM 700 C CA . ASP A 1 100 ? -3.719 23.865 8.697 1.00 75.25 100 ASP A CA 1
ATOM 701 C C . ASP A 1 100 ? -4.229 23.229 10.006 1.00 75.25 100 ASP A C 1
ATOM 703 O O . ASP A 1 100 ? -5.290 23.610 10.511 1.00 75.25 100 ASP A O 1
ATOM 707 N N . PRO A 1 101 ? -3.506 22.245 10.572 1.00 67.88 101 PRO A N 1
ATOM 708 C CA . PRO A 1 101 ? -3.904 21.615 11.824 1.00 67.88 101 PRO A CA 1
ATOM 709 C C . PRO A 1 101 ? -3.944 22.649 12.959 1.00 67.88 101 PRO A C 1
ATOM 711 O O . PRO A 1 101 ? -2.927 23.241 13.316 1.00 67.88 101 PRO A O 1
ATOM 714 N N . SER A 1 102 ? -5.132 22.856 13.532 1.00 65.69 102 SER A N 1
ATOM 715 C CA . SER A 1 102 ? -5.320 23.694 14.716 1.00 65.69 102 SER A CA 1
ATOM 716 C C . SER A 1 102 ? -5.113 22.872 15.997 1.00 65.69 102 SER A C 1
ATOM 718 O O . SER A 1 102 ? -5.606 21.746 16.075 1.00 65.69 102 SER A O 1
ATOM 720 N N . PRO A 1 103 ? -4.433 23.414 17.023 1.00 62.28 103 PRO A N 1
ATOM 721 C CA . PRO A 1 103 ? -4.299 22.773 18.335 1.00 62.28 103 PRO A CA 1
ATOM 722 C C . PRO A 1 103 ? -5.571 22.865 19.205 1.00 62.28 103 PRO A C 1
ATOM 724 O O . PRO A 1 103 ? -5.599 22.335 20.313 1.00 62.28 103 PRO A O 1
ATOM 727 N N . VAL A 1 104 ? -6.617 23.551 18.737 1.00 63.09 104 VAL A N 1
ATOM 728 C CA . VAL A 1 104 ? -7.909 23.728 19.426 1.00 63.09 104 VAL A CA 1
ATOM 729 C C . VAL A 1 104 ? -8.883 22.628 18.967 1.00 63.09 104 VAL A C 1
ATOM 731 O O . VAL A 1 104 ? -8.778 22.211 17.811 1.00 63.09 104 VAL A O 1
ATOM 734 N N . PRO A 1 105 ? -9.840 22.151 19.800 1.00 61.31 105 PRO A N 1
ATOM 735 C CA . PRO A 1 105 ? -10.901 21.249 19.345 1.00 61.31 105 PRO A CA 1
ATOM 736 C C . PRO A 1 105 ? -11.538 21.762 18.049 1.00 61.31 105 PRO A C 1
ATOM 738 O O . PRO A 1 105 ? -12.047 22.880 17.974 1.00 61.31 105 PRO A O 1
ATOM 741 N N . ASP A 1 106 ? -11.422 20.937 17.015 1.00 62.94 106 ASP A N 1
ATOM 742 C CA . ASP A 1 106 ? -11.563 21.345 15.623 1.00 62.94 106 ASP A CA 1
ATOM 743 C C . ASP A 1 106 ? -13.041 21.588 15.275 1.00 62.94 106 ASP A C 1
ATOM 745 O O . ASP A 1 106 ? -13.833 20.649 15.177 1.00 62.94 106 ASP A O 1
ATOM 749 N N . VAL A 1 107 ? -13.413 22.858 15.093 1.00 63.53 107 VAL A N 1
ATOM 750 C CA . VAL A 1 107 ? -14.742 23.294 14.614 1.00 63.53 107 VAL A CA 1
ATOM 751 C C . VAL A 1 107 ? -14.817 23.367 13.086 1.00 63.53 107 VAL A C 1
ATOM 753 O O . VAL A 1 107 ? -15.778 23.899 12.531 1.00 63.53 107 VAL A O 1
ATOM 756 N N . ASP A 1 108 ? -13.801 22.855 12.389 1.00 68.94 108 ASP A N 1
ATOM 757 C CA . ASP A 1 108 ? -13.773 22.869 10.934 1.00 68.94 108 ASP A CA 1
ATOM 758 C C . ASP A 1 108 ? -14.903 22.020 10.342 1.00 68.94 108 ASP A C 1
ATOM 760 O O . ASP A 1 108 ? -15.084 20.845 10.675 1.00 68.94 108 ASP A O 1
ATOM 764 N N . THR A 1 109 ? -15.647 22.636 9.430 1.00 73.75 109 THR A N 1
ATOM 765 C CA . THR A 1 109 ? -16.743 22.030 8.669 1.00 73.75 109 THR A CA 1
ATOM 766 C C . THR A 1 109 ? -16.350 21.735 7.220 1.00 73.75 109 THR A C 1
ATOM 768 O O . THR A 1 109 ? -17.128 21.121 6.499 1.00 73.75 109 THR A O 1
ATOM 771 N N . SER A 1 110 ? -15.130 22.089 6.799 1.00 81.25 110 SER A N 1
ATOM 772 C CA . SER A 1 110 ? -14.612 21.904 5.433 1.00 81.25 110 SER A CA 1
ATOM 773 C C . SER A 1 110 ? -14.093 20.490 5.127 1.00 81.25 110 SER A C 1
ATOM 775 O O . SER A 1 110 ? -13.320 20.287 4.192 1.00 81.25 110 SER A O 1
ATOM 777 N N . TRP A 1 111 ? -14.522 19.487 5.897 1.00 86.75 111 TRP A N 1
ATOM 778 C CA . TRP A 1 111 ? -14.133 18.095 5.679 1.00 86.75 111 TRP A CA 1
ATOM 779 C C . TRP A 1 111 ? -14.747 17.548 4.393 1.00 86.75 111 TRP A C 1
ATOM 781 O O . TRP A 1 111 ? -15.966 17.437 4.267 1.00 86.75 111 TRP A O 1
ATOM 791 N N . VAL A 1 112 ? -13.890 17.129 3.469 1.00 87.75 112 VAL A N 1
ATOM 792 C CA . VAL A 1 112 ? -14.297 16.412 2.261 1.00 87.75 112 VAL A CA 1
ATOM 793 C C . VAL A 1 112 ? -14.162 14.918 2.517 1.00 87.75 112 VAL A C 1
ATOM 795 O O . VAL A 1 112 ? -13.125 14.449 2.987 1.00 87.75 112 VAL A O 1
ATOM 798 N N . SER A 1 113 ? -15.222 14.162 2.237 1.00 87.38 113 SER A N 1
ATOM 799 C CA . SER A 1 113 ? -15.197 12.707 2.378 1.00 87.38 113 SER A CA 1
ATOM 800 C C . SER A 1 113 ? -14.344 12.073 1.285 1.00 87.38 113 SER A C 1
ATOM 802 O O . SER A 1 113 ? -14.416 12.460 0.119 1.00 87.38 113 SER A O 1
ATOM 804 N N . GLY A 1 114 ? -13.571 11.064 1.669 1.00 84.00 114 GLY A N 1
ATOM 805 C CA . GLY A 1 114 ? -12.764 10.277 0.758 1.00 84.00 114 GLY A CA 1
ATOM 806 C C . GLY A 1 114 ? -11.279 10.548 0.903 1.00 84.00 114 GLY A C 1
ATOM 807 O O . GLY A 1 114 ? -10.800 10.964 1.959 1.00 84.00 114 GLY A O 1
ATOM 808 N N . CYS A 1 115 ? -10.549 10.238 -0.161 1.00 82.25 115 CYS A N 1
ATOM 809 C CA . CYS A 1 115 ? -9.100 10.223 -0.148 1.00 82.25 115 CYS A CA 1
ATOM 810 C C . CYS A 1 115 ? -8.503 11.438 -0.845 1.00 82.25 115 CYS A C 1
ATOM 812 O O . CYS A 1 115 ? -9.020 11.866 -1.878 1.00 82.25 115 CYS A O 1
ATOM 814 N N . PRO A 1 116 ? -7.409 11.987 -0.300 1.00 78.69 116 PRO A N 1
ATOM 815 C CA . PRO A 1 116 ? -6.752 13.142 -0.874 1.00 78.69 116 PRO A CA 1
ATOM 816 C C . PRO A 1 116 ? -6.139 12.767 -2.225 1.00 78.69 116 PRO A C 1
ATOM 818 O O . PRO A 1 116 ? -5.321 11.856 -2.318 1.00 78.69 116 PRO A O 1
ATOM 821 N N . THR A 1 117 ? -6.534 13.475 -3.279 1.00 71.38 117 THR A N 1
ATOM 822 C CA . THR A 1 117 ? -5.994 13.297 -4.639 1.00 71.38 117 THR A CA 1
ATOM 823 C C . THR A 1 117 ? -4.975 14.371 -5.014 1.00 71.38 117 THR A C 1
ATOM 825 O O . THR A 1 117 ? -4.356 14.296 -6.071 1.00 71.38 117 THR A O 1
ATOM 828 N N . THR A 1 118 ? -4.787 15.376 -4.155 1.00 67.38 118 THR A N 1
ATOM 829 C CA . THR A 1 118 ? -3.895 16.514 -4.390 1.00 67.38 118 THR A CA 1
ATOM 830 C C . THR A 1 118 ? -2.926 16.699 -3.226 1.00 67.38 118 THR A C 1
ATOM 832 O O . THR A 1 118 ? -3.210 16.347 -2.082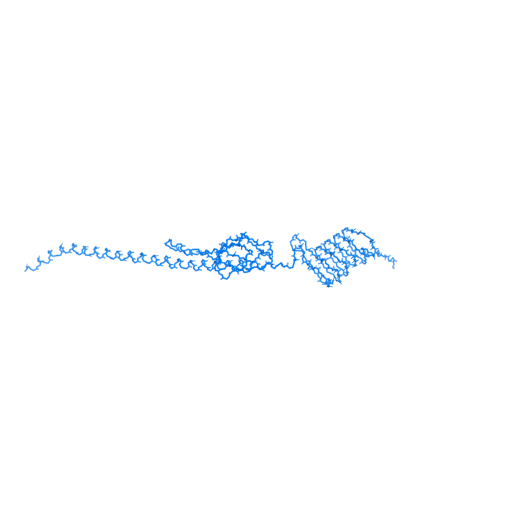 1.00 67.38 118 THR A O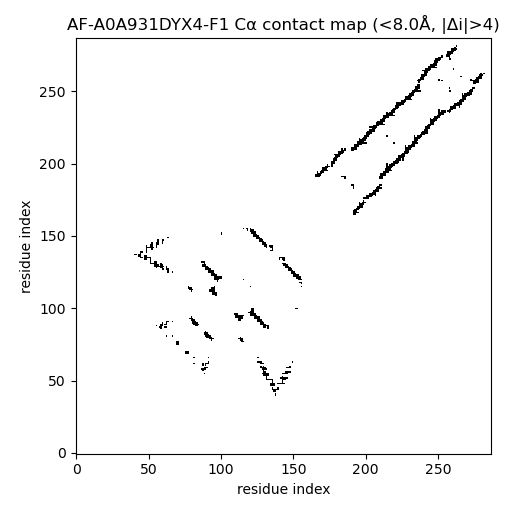 1
ATOM 835 N N . THR A 1 119 ? -1.773 17.301 -3.510 1.00 68.38 119 THR A N 1
ATOM 836 C CA . THR A 1 119 ? -0.753 17.666 -2.511 1.00 68.38 119 THR A CA 1
ATOM 837 C C . THR A 1 119 ? -1.152 18.865 -1.644 1.00 68.38 119 THR A C 1
ATOM 839 O O . THR A 1 119 ? -0.449 19.185 -0.692 1.00 68.38 119 THR A O 1
ATOM 842 N N . ALA A 1 120 ? -2.271 19.531 -1.956 1.00 72.62 120 ALA A N 1
ATOM 843 C CA . ALA A 1 120 ? -2.782 20.682 -1.209 1.00 72.62 120 ALA A CA 1
ATOM 844 C C . ALA A 1 120 ? -3.438 20.297 0.130 1.00 72.62 120 ALA A C 1
ATOM 846 O O . ALA A 1 120 ? -3.725 21.169 0.952 1.00 72.62 120 ALA A O 1
ATOM 847 N N . VAL A 1 121 ? -3.680 19.003 0.345 1.00 80.19 121 VAL A N 1
ATOM 848 C CA . VAL A 1 121 ? -4.250 18.477 1.583 1.00 80.19 121 VAL A CA 1
ATOM 849 C C . VAL A 1 121 ? -3.211 18.523 2.692 1.00 80.19 121 VAL A C 1
ATOM 851 O O . VAL A 1 121 ? -2.102 18.022 2.527 1.00 80.19 121 VAL A O 1
ATOM 854 N N . LYS A 1 122 ? -3.601 19.085 3.839 1.00 81.81 122 LYS A N 1
ATOM 855 C CA . LYS A 1 122 ? -2.710 19.286 4.991 1.00 81.81 122 LYS A CA 1
ATOM 856 C C . LYS A 1 122 ? -3.040 18.397 6.183 1.00 81.81 122 LYS A C 1
ATOM 858 O O . LYS A 1 122 ? -2.205 18.203 7.068 1.00 81.81 122 LYS A O 1
ATOM 863 N N . ARG A 1 123 ? -4.263 17.864 6.240 1.00 85.25 123 ARG A N 1
ATOM 864 C CA . ARG A 1 123 ? -4.725 17.032 7.353 1.00 85.25 123 ARG A CA 1
ATOM 865 C C . ARG A 1 123 ? -5.754 15.995 6.936 1.00 85.25 123 ARG A C 1
ATOM 867 O O . ARG A 1 123 ? -6.562 16.217 6.033 1.00 85.25 123 ARG A O 1
ATOM 874 N N . LEU A 1 124 ? -5.737 14.877 7.654 1.00 86.94 124 LEU A N 1
ATOM 875 C CA . LEU A 1 124 ? -6.700 13.789 7.530 1.00 86.94 124 LEU A CA 1
ATOM 876 C C . LEU A 1 124 ? -7.447 13.583 8.837 1.00 86.94 124 LEU A C 1
ATOM 878 O O . LEU A 1 124 ? -6.852 13.582 9.912 1.00 86.94 124 LEU A O 1
ATOM 882 N N . LYS A 1 125 ? -8.746 13.332 8.718 1.00 88.56 125 LYS A N 1
ATOM 883 C CA . LYS A 1 125 ? -9.630 12.921 9.798 1.00 88.56 125 LYS A CA 1
ATOM 884 C C . LYS A 1 125 ? -10.089 11.497 9.551 1.00 88.56 125 LYS A C 1
ATOM 886 O O . LYS A 1 125 ? -10.624 11.171 8.493 1.00 88.56 125 LYS A O 1
ATOM 891 N N . ARG A 1 126 ? -9.880 10.651 10.552 1.00 90.25 126 ARG A N 1
ATOM 892 C CA . ARG A 1 126 ? -10.352 9.269 10.583 1.00 90.25 126 ARG A CA 1
ATOM 893 C C . ARG A 1 126 ? -11.455 9.171 11.617 1.00 90.25 126 ARG A C 1
ATOM 895 O O . ARG A 1 126 ? -11.192 9.306 12.810 1.00 90.25 126 ARG A O 1
ATOM 902 N N . ASN A 1 127 ? -12.678 8.945 11.155 1.00 92.06 127 ASN A N 1
ATOM 903 C CA . ASN A 1 127 ? -13.831 8.729 12.019 1.00 92.06 127 ASN A CA 1
ATOM 904 C C . ASN A 1 127 ? -14.077 7.230 12.131 1.00 92.06 127 ASN A C 1
ATOM 906 O O . ASN A 1 127 ? -14.584 6.622 11.189 1.00 92.06 127 ASN A O 1
ATOM 910 N N . SER A 1 128 ? -13.721 6.654 13.273 1.00 94.38 128 SER A N 1
ATOM 911 C CA . SER A 1 128 ? -13.879 5.233 13.557 1.00 94.38 128 SER A CA 1
ATOM 912 C C . SER A 1 128 ? -15.100 4.980 14.430 1.00 94.38 128 SER A C 1
ATOM 914 O O . SER A 1 128 ? -15.341 5.681 15.415 1.00 94.38 128 SER A O 1
ATOM 916 N N . ILE A 1 129 ? -15.875 3.969 14.060 1.00 95.38 129 ILE A N 1
ATOM 917 C CA . ILE A 1 129 ? -16.974 3.422 14.844 1.00 95.38 129 ILE A CA 1
ATOM 918 C C . ILE A 1 129 ? -16.589 1.990 15.189 1.00 95.38 129 ILE A C 1
ATOM 920 O O . ILE A 1 129 ? -16.570 1.129 14.313 1.00 95.38 129 ILE A O 1
ATOM 924 N N . GLY A 1 130 ? -16.271 1.748 16.455 1.00 94.12 130 GLY A N 1
ATOM 925 C CA . GLY A 1 130 ? -16.022 0.414 16.981 1.00 94.12 130 GLY A CA 1
ATOM 926 C C . GLY A 1 130 ? -17.299 -0.176 17.554 1.00 94.12 130 GLY A C 1
ATOM 927 O O . GLY A 1 130 ? -18.092 0.530 18.186 1.00 94.12 130 GLY A O 1
ATOM 928 N N . THR A 1 131 ? -17.494 -1.469 17.324 1.00 93.75 131 THR A N 1
ATOM 929 C CA . THR A 1 131 ? -18.636 -2.232 17.830 1.00 93.75 131 THR A CA 1
ATOM 930 C C . THR A 1 131 ? -18.132 -3.359 18.719 1.00 93.75 131 THR A C 1
ATOM 932 O O . THR A 1 131 ? -17.151 -4.026 18.395 1.00 93.75 131 THR A O 1
ATOM 935 N N . ALA A 1 132 ? -18.783 -3.550 19.863 1.00 90.81 132 ALA A N 1
ATOM 936 C CA . ALA A 1 132 ? -18.467 -4.637 20.774 1.00 90.81 132 ALA A CA 1
ATOM 937 C C . ALA A 1 132 ? -18.837 -5.985 20.145 1.00 90.81 132 ALA A C 1
ATOM 939 O O . ALA A 1 132 ? -19.914 -6.124 19.572 1.00 90.81 132 ALA A O 1
ATOM 940 N N . ASP A 1 133 ? -17.973 -6.982 20.314 1.00 90.00 133 ASP A N 1
ATOM 941 C CA . ASP A 1 133 ? -18.256 -8.364 19.909 1.00 90.00 133 ASP A CA 1
ATOM 942 C C . ASP A 1 133 ? -19.356 -8.991 20.785 1.00 90.00 133 ASP A C 1
ATOM 944 O O . ASP A 1 133 ? -20.187 -9.769 20.327 1.00 90.00 133 ASP A O 1
ATOM 948 N N . THR A 1 134 ? -19.415 -8.597 22.063 1.00 88.62 134 THR A N 1
ATOM 949 C CA . THR A 1 134 ? -20.487 -8.990 22.983 1.00 88.62 134 THR A CA 1
ATOM 950 C C . THR A 1 134 ? -21.284 -7.767 23.429 1.00 88.62 134 THR A C 1
ATOM 952 O O . THR A 1 134 ? -20.738 -6.853 24.049 1.00 88.62 134 THR A O 1
ATOM 955 N N . PHE A 1 135 ? -22.589 -7.763 23.158 1.00 87.81 135 PHE A N 1
ATOM 956 C CA . PHE A 1 135 ? -23.483 -6.675 23.552 1.00 87.81 135 PHE A CA 1
ATOM 957 C C . PHE A 1 135 ? -23.845 -6.694 25.041 1.00 87.81 135 PHE A C 1
ATOM 959 O O . PHE A 1 135 ? -23.831 -7.738 25.698 1.00 87.81 135 PHE A O 1
ATOM 966 N N . GLY A 1 136 ? -24.198 -5.519 25.564 1.00 83.50 136 GLY A N 1
ATOM 967 C CA . GLY A 1 136 ? -24.763 -5.378 26.900 1.00 83.50 136 GLY A CA 1
ATOM 968 C C . GLY A 1 136 ? -26.070 -6.164 27.052 1.00 83.50 136 GLY A C 1
ATOM 969 O O . GLY A 1 136 ? -26.903 -6.218 26.144 1.00 83.50 136 GLY A O 1
ATOM 970 N N . LEU A 1 137 ? -26.233 -6.799 28.211 1.00 86.44 137 LEU A N 1
ATOM 971 C CA . LEU A 1 137 ? -27.405 -7.604 28.553 1.00 86.44 137 LEU A CA 1
ATOM 972 C C . LEU A 1 137 ? -28.498 -6.743 29.205 1.00 86.44 137 LEU A C 1
ATOM 974 O O . LEU A 1 137 ? -28.314 -5.555 29.473 1.00 86.44 137 LEU A O 1
ATOM 978 N N . ALA A 1 138 ? -29.662 -7.353 29.452 1.00 81.94 138 ALA A N 1
ATOM 979 C CA . ALA A 1 138 ? -30.804 -6.715 30.117 1.00 81.94 138 ALA A CA 1
ATOM 980 C C . ALA A 1 138 ? -31.286 -5.414 29.431 1.00 81.94 138 ALA A C 1
ATOM 982 O O . ALA A 1 138 ? -31.735 -4.480 30.089 1.00 81.94 138 ALA A O 1
ATOM 983 N N . GLY A 1 139 ? -31.173 -5.345 28.097 1.00 78.75 139 GLY A N 1
ATOM 984 C CA . GLY A 1 139 ? -31.612 -4.198 27.294 1.00 78.75 139 GLY A CA 1
ATOM 985 C C . GLY A 1 139 ? -30.678 -2.981 27.335 1.00 78.75 139 GLY A C 1
ATOM 986 O O . GLY A 1 139 ? -30.985 -1.963 26.718 1.00 78.75 139 GLY A O 1
ATOM 987 N N . ASN A 1 140 ? -29.532 -3.060 28.021 1.00 83.31 140 ASN A N 1
ATOM 988 C CA . ASN A 1 140 ? -28.601 -1.940 28.137 1.00 83.31 140 ASN A CA 1
ATOM 989 C C . ASN A 1 140 ? -27.571 -1.923 26.993 1.00 83.31 140 ASN A C 1
ATOM 991 O O . ASN A 1 140 ? -26.452 -2.410 27.130 1.00 83.31 140 ASN A O 1
ATOM 995 N N . ALA A 1 141 ? -27.936 -1.309 25.865 1.00 88.00 141 ALA A N 1
ATOM 996 C CA . ALA A 1 141 ? -27.086 -1.194 24.673 1.00 88.00 141 ALA A CA 1
ATOM 997 C C . ALA A 1 141 ? -26.083 -0.016 24.700 1.00 88.00 141 ALA A C 1
ATOM 999 O O . ALA A 1 141 ? -25.385 0.225 23.713 1.00 88.00 141 ALA A O 1
ATOM 1000 N N . SER A 1 142 ? -25.994 0.736 25.805 1.00 86.19 142 SER A N 1
ATOM 1001 C CA . SER A 1 142 ? -25.228 1.998 25.896 1.00 86.19 142 SER A CA 1
ATOM 1002 C C . SER A 1 142 ? -23.714 1.866 25.645 1.00 86.19 142 SER A C 1
ATOM 1004 O O . SER A 1 142 ? -23.038 2.857 25.338 1.00 86.19 142 SER A O 1
ATOM 1006 N N . GLY A 1 143 ? -23.171 0.651 25.765 1.00 86.38 143 GLY A N 1
ATOM 1007 C CA . GLY A 1 143 ? -21.767 0.334 25.503 1.00 86.38 143 GLY A CA 1
ATOM 1008 C C . GLY A 1 143 ? -21.495 -0.367 24.171 1.00 86.38 143 GLY A C 1
ATOM 1009 O O . GLY A 1 143 ? -20.336 -0.521 23.813 1.00 86.38 143 GLY A O 1
ATOM 1010 N N . ASN A 1 144 ? -22.518 -0.753 23.403 1.00 90.69 144 ASN A N 1
ATOM 1011 C CA . ASN A 1 144 ? -22.325 -1.608 22.225 1.00 90.69 144 ASN A CA 1
ATOM 1012 C C . ASN A 1 144 ? -21.493 -0.943 21.121 1.00 90.69 144 ASN A C 1
ATOM 1014 O O . ASN A 1 144 ? -20.872 -1.639 20.323 1.00 90.69 144 ASN A O 1
ATOM 1018 N N . THR A 1 145 ? -21.482 0.391 21.067 1.00 92.50 145 THR A N 1
ATOM 1019 C CA . THR A 1 145 ? -20.735 1.153 20.063 1.00 92.50 145 THR A CA 1
ATOM 1020 C C . THR A 1 145 ? -19.998 2.335 20.678 1.00 92.50 145 THR A C 1
ATOM 1022 O O . THR A 1 145 ? -20.524 3.021 21.566 1.00 92.50 145 THR A O 1
ATOM 1025 N N . ARG A 1 146 ? -18.812 2.634 20.147 1.00 93.75 146 ARG A N 1
ATOM 1026 C CA . ARG A 1 146 ? -18.032 3.832 20.470 1.00 93.75 146 ARG A CA 1
ATOM 1027 C C . ARG A 1 146 ? -17.563 4.502 19.191 1.00 93.75 146 ARG A C 1
ATOM 1029 O O . ARG A 1 146 ? -17.159 3.838 18.241 1.00 93.75 146 ARG A O 1
ATOM 1036 N N . LYS A 1 147 ? -17.657 5.831 19.167 1.00 92.75 147 LYS A N 1
ATOM 1037 C CA . LYS A 1 147 ? -17.209 6.660 18.049 1.00 92.75 147 LYS A CA 1
ATOM 1038 C C . LYS A 1 147 ? -15.994 7.444 18.498 1.00 92.75 147 LYS A C 1
ATOM 1040 O O . LYS A 1 147 ? -16.062 8.139 19.508 1.00 92.75 147 LYS A O 1
ATOM 1045 N N . LEU A 1 148 ? -14.918 7.335 17.740 1.00 91.56 148 LEU A N 1
ATOM 1046 C CA . LEU A 1 148 ? -13.687 8.072 17.964 1.00 91.56 148 LEU A CA 1
ATOM 1047 C C . LEU A 1 148 ? -13.300 8.770 16.671 1.00 91.56 148 LEU A C 1
ATOM 1049 O O . LEU A 1 148 ? -13.583 8.309 15.564 1.00 91.56 148 LEU A O 1
ATOM 1053 N N . SER A 1 149 ? -12.689 9.932 16.809 1.00 88.81 149 SER A N 1
ATOM 1054 C CA . SER A 1 149 ? -12.190 10.693 15.678 1.00 88.81 149 SER A CA 1
ATOM 1055 C C . SER A 1 149 ? -10.779 11.114 15.993 1.00 88.81 149 SER A C 1
ATOM 1057 O O . SER A 1 149 ? -10.522 11.661 17.062 1.00 88.81 149 SER A O 1
ATOM 1059 N N . ALA A 1 150 ? -9.879 10.853 15.060 1.00 87.56 150 ALA A N 1
ATOM 1060 C CA . ALA A 1 150 ? -8.496 11.252 15.189 1.00 87.56 150 ALA A CA 1
ATOM 1061 C C . ALA A 1 150 ? -8.088 12.040 13.948 1.00 87.56 150 ALA A C 1
ATOM 1063 O O . ALA A 1 150 ? -8.396 11.657 12.814 1.00 87.56 150 ALA A O 1
ATOM 1064 N N . ILE A 1 151 ? -7.455 13.183 14.193 1.00 87.06 151 ILE A N 1
ATOM 1065 C CA . ILE A 1 151 ? -7.039 14.136 13.173 1.00 87.06 151 ILE A CA 1
ATOM 1066 C C . ILE A 1 151 ? -5.522 14.173 13.199 1.00 87.06 151 ILE A C 1
ATOM 1068 O O . ILE A 1 151 ? -4.925 14.380 14.253 1.00 87.06 151 ILE A O 1
ATOM 1072 N N . TYR A 1 152 ? -4.911 13.959 12.042 1.00 83.06 152 TYR A N 1
ATOM 1073 C CA . TYR A 1 152 ? -3.464 13.924 11.904 1.00 83.06 152 TYR A CA 1
ATOM 1074 C C . TYR A 1 152 ? -3.021 14.897 10.819 1.00 83.06 152 TYR A C 1
ATOM 1076 O O . TYR A 1 152 ? -3.736 15.060 9.820 1.00 83.06 152 TYR A O 1
ATOM 1084 N N . PRO A 1 153 ? -1.838 15.518 10.977 1.00 81.69 153 PRO A N 1
ATOM 1085 C CA . PRO A 1 153 ? -1.190 16.168 9.854 1.00 81.69 153 PRO A CA 1
ATOM 1086 C C . PRO A 1 153 ? -0.966 15.125 8.758 1.00 81.69 153 PRO A C 1
ATOM 1088 O O . PRO A 1 153 ? -0.604 13.978 9.029 1.00 81.69 153 PRO A O 1
ATOM 1091 N N . TYR A 1 154 ? -1.221 15.521 7.521 1.00 75.88 154 TYR A N 1
ATOM 1092 C CA . TYR A 1 154 ? -1.033 14.672 6.362 1.00 75.88 154 TYR A CA 1
ATOM 1093 C C . TYR A 1 154 ? -0.214 15.418 5.336 1.00 75.88 154 TYR A C 1
ATOM 1095 O O . TYR A 1 154 ? -0.573 16.513 4.913 1.00 75.88 154 TYR A O 1
ATOM 1103 N N . THR A 1 155 ? 0.875 14.795 4.925 1.00 71.94 155 THR A N 1
ATOM 1104 C CA . THR A 1 155 ? 1.652 15.222 3.779 1.00 71.94 155 THR A CA 1
ATOM 1105 C C . THR A 1 155 ? 1.561 14.108 2.753 1.00 71.94 155 THR A C 1
ATOM 1107 O O . THR A 1 155 ? 1.970 12.972 3.005 1.00 71.94 155 THR A O 1
ATOM 1110 N N . LEU A 1 156 ? 1.000 14.420 1.583 1.00 64.69 156 LEU A N 1
ATOM 1111 C CA . LEU A 1 156 ? 1.079 13.516 0.445 1.00 64.69 156 LEU A CA 1
ATOM 1112 C C . LEU A 1 156 ? 2.547 13.482 0.011 1.00 64.69 156 LEU A C 1
ATOM 1114 O O . LEU A 1 156 ? 3.003 14.311 -0.776 1.00 64.69 156 LEU A O 1
ATOM 1118 N N . THR A 1 157 ? 3.307 12.548 0.574 1.00 55.38 157 THR A N 1
ATOM 1119 C CA . THR A 1 157 ? 4.653 12.273 0.090 1.00 55.38 157 THR A CA 1
ATOM 1120 C C . THR A 1 157 ? 4.429 11.462 -1.169 1.00 55.38 157 THR A C 1
ATOM 1122 O O . THR A 1 157 ? 4.108 10.278 -1.092 1.00 55.38 157 THR A O 1
ATOM 1125 N N . ALA A 1 158 ? 4.476 12.116 -2.330 1.00 47.12 158 ALA A N 1
ATOM 1126 C CA . ALA A 1 158 ? 4.531 11.393 -3.587 1.00 47.12 158 ALA A CA 1
ATOM 1127 C C . ALA A 1 158 ? 5.732 10.450 -3.475 1.00 47.12 158 ALA A C 1
ATOM 1129 O O . ALA A 1 158 ? 6.878 10.902 -3.445 1.00 47.12 158 ALA A O 1
ATOM 1130 N N . LEU A 1 159 ? 5.468 9.149 -3.324 1.00 49.22 159 LEU A N 1
ATOM 1131 C CA . LEU A 1 159 ? 6.497 8.142 -3.518 1.00 49.22 159 LEU A CA 1
ATOM 1132 C C . LEU A 1 159 ? 7.112 8.454 -4.888 1.00 49.22 159 LEU A C 1
ATOM 1134 O O . LEU A 1 159 ? 6.340 8.687 -5.826 1.00 49.22 159 LEU A O 1
ATOM 1138 N N . PRO A 1 160 ? 8.448 8.533 -5.022 1.00 44.72 160 PRO A N 1
ATOM 1139 C CA . PRO A 1 160 ? 9.058 8.691 -6.331 1.00 44.72 160 PRO A CA 1
ATOM 1140 C C . PRO A 1 160 ? 8.494 7.577 -7.207 1.00 44.72 160 PRO A C 1
ATOM 1142 O O . PRO A 1 160 ? 8.641 6.397 -6.899 1.00 44.72 160 PRO A O 1
ATOM 1145 N N . TYR A 1 161 ? 7.715 7.984 -8.202 1.00 41.75 161 TYR A N 1
ATOM 1146 C CA . TYR A 1 161 ? 6.823 7.129 -8.960 1.00 41.75 161 TYR A CA 1
ATOM 1147 C C . TYR A 1 161 ? 7.576 5.912 -9.520 1.00 41.75 161 TYR A C 1
ATOM 1149 O O . TYR A 1 161 ? 8.261 6.012 -10.533 1.00 41.75 161 TYR A O 1
ATOM 1157 N N . LEU A 1 162 ? 7.408 4.743 -8.906 1.00 46.78 162 LEU A N 1
ATOM 1158 C CA . LEU A 1 162 ? 7.308 3.505 -9.667 1.00 46.78 162 LEU A CA 1
ATOM 1159 C C . LEU A 1 162 ? 5.814 3.234 -9.799 1.00 46.78 162 LEU A C 1
ATOM 1161 O O . LEU A 1 162 ? 5.223 2.485 -9.024 1.00 46.78 162 LEU A O 1
ATOM 1165 N N . THR A 1 163 ? 5.178 3.885 -10.772 1.00 45.16 163 THR A N 1
ATOM 1166 C CA . THR A 1 163 ? 3.932 3.350 -11.320 1.00 45.16 163 THR A CA 1
ATOM 1167 C C . THR A 1 163 ? 4.267 1.930 -11.748 1.00 45.16 163 THR A C 1
ATOM 1169 O O . THR A 1 163 ? 5.118 1.762 -12.617 1.00 45.16 163 THR A O 1
ATOM 1172 N N . GLY A 1 164 ? 3.702 0.923 -11.077 1.00 45.53 164 GLY A N 1
ATOM 1173 C CA . GLY A 1 164 ? 4.019 -0.473 -11.355 1.00 45.53 164 GLY A CA 1
ATOM 1174 C C . GLY A 1 164 ? 3.790 -0.748 -12.835 1.00 45.53 164 GLY A C 1
ATOM 1175 O O . GLY A 1 164 ? 2.651 -0.841 -13.277 1.00 45.53 164 GLY A O 1
ATOM 1176 N N . THR A 1 165 ? 4.865 -0.850 -13.611 1.00 51.34 165 THR A N 1
ATOM 1177 C CA . THR A 1 165 ? 4.789 -1.066 -15.060 1.00 51.34 165 THR A CA 1
ATOM 1178 C C . THR A 1 165 ? 4.440 -2.516 -15.405 1.00 51.34 165 THR A C 1
ATOM 1180 O O . THR A 1 165 ? 4.402 -2.883 -16.574 1.00 51.34 165 THR A O 1
ATOM 1183 N N . GLY A 1 166 ? 4.207 -3.356 -14.389 1.00 63.09 166 GLY A N 1
ATOM 1184 C CA . GLY A 1 166 ? 4.075 -4.804 -14.528 1.00 63.09 166 GLY A CA 1
ATOM 1185 C C . GLY A 1 166 ? 5.416 -5.523 -14.707 1.00 63.09 166 GLY A C 1
ATOM 1186 O O . GLY A 1 166 ? 5.424 -6.741 -14.857 1.00 63.09 166 GLY A O 1
ATOM 1187 N N . ALA A 1 167 ? 6.546 -4.806 -14.672 1.00 70.69 167 ALA A N 1
ATOM 1188 C CA . ALA A 1 167 ? 7.872 -5.404 -14.763 1.00 70.69 167 ALA A CA 1
ATOM 1189 C C . ALA A 1 167 ? 8.288 -6.079 -13.445 1.00 70.69 167 ALA A C 1
ATOM 1191 O O . ALA A 1 167 ? 8.102 -5.536 -12.358 1.00 70.69 167 ALA A O 1
ATOM 1192 N N . SER A 1 168 ? 8.895 -7.259 -13.553 1.00 81.56 168 SER A N 1
ATOM 1193 C CA . SER A 1 168 ? 9.482 -8.006 -12.436 1.00 81.56 168 SER A CA 1
ATOM 1194 C C . SER A 1 168 ? 10.803 -7.396 -11.972 1.00 81.56 168 SER A C 1
ATOM 1196 O O . SER A 1 168 ? 11.145 -7.495 -10.798 1.00 81.56 168 SER A O 1
ATOM 1198 N N . ILE A 1 169 ? 11.535 -6.747 -12.882 1.00 85.94 169 ILE A N 1
ATOM 1199 C CA . ILE A 1 169 ? 12.711 -5.936 -12.566 1.00 85.94 169 ILE A CA 1
ATOM 1200 C C . ILE A 1 169 ? 12.539 -4.587 -13.255 1.00 85.94 169 ILE A C 1
ATOM 1202 O O . ILE A 1 169 ? 12.444 -4.528 -14.479 1.00 85.94 169 ILE A O 1
ATOM 1206 N N . TYR A 1 170 ? 12.532 -3.509 -12.475 1.00 87.00 170 TYR A N 1
ATOM 1207 C CA . TYR A 1 170 ? 12.483 -2.144 -12.990 1.00 87.00 170 TYR A CA 1
ATOM 1208 C C . TYR A 1 170 ? 13.683 -1.337 -12.496 1.00 87.00 170 TYR A C 1
ATOM 1210 O O . TYR A 1 170 ? 14.006 -1.369 -11.310 1.00 87.00 170 TYR A O 1
ATOM 1218 N N . SER A 1 171 ? 14.306 -0.570 -13.390 1.00 84.94 171 SER A N 1
ATOM 1219 C CA . SER A 1 171 ? 15.325 0.423 -13.036 1.00 84.94 171 SER A CA 1
ATOM 1220 C C . SER A 1 171 ? 15.139 1.693 -13.864 1.00 84.94 171 SER A C 1
ATOM 1222 O O . SER A 1 171 ? 14.996 1.641 -15.086 1.00 84.94 171 SER A O 1
ATOM 1224 N N . TYR A 1 172 ? 15.131 2.855 -13.207 1.00 82.50 172 TYR A N 1
ATOM 1225 C CA . TYR A 1 172 ? 15.018 4.139 -13.904 1.00 82.50 172 TYR A CA 1
ATOM 1226 C C . TYR A 1 172 ? 16.335 4.517 -14.601 1.00 82.50 172 TYR A C 1
ATOM 1228 O O . TYR A 1 172 ? 16.320 4.956 -15.749 1.00 82.50 172 TYR A O 1
ATOM 1236 N N . ALA A 1 173 ? 17.468 4.323 -13.921 1.00 84.50 173 ALA A N 1
ATOM 1237 C CA . ALA A 1 173 ? 18.807 4.637 -14.416 1.00 84.50 173 ALA A CA 1
ATOM 1238 C C . ALA A 1 173 ? 19.795 3.545 -14.003 1.00 84.50 173 ALA A C 1
ATOM 1240 O O . ALA A 1 173 ? 20.460 3.636 -12.971 1.00 84.50 173 ALA A O 1
ATOM 1241 N N . GLN A 1 174 ? 19.856 2.488 -14.809 1.00 85.81 174 GLN A N 1
ATOM 1242 C CA . GLN A 1 174 ? 20.697 1.336 -14.542 1.00 85.81 174 GLN A CA 1
ATOM 1243 C C . GLN A 1 174 ? 22.161 1.649 -14.850 1.00 85.81 174 GLN A C 1
ATOM 1245 O O . GLN A 1 174 ? 22.533 1.894 -15.998 1.00 85.81 174 GLN A O 1
ATOM 1250 N N . THR A 1 175 ? 22.993 1.612 -13.810 1.00 85.06 175 THR A N 1
ATOM 1251 C CA . THR A 1 175 ? 24.443 1.820 -13.908 1.00 85.06 175 THR A CA 1
ATOM 1252 C C . THR A 1 175 ? 25.201 0.510 -14.101 1.00 85.06 175 THR A C 1
ATOM 1254 O O . THR A 1 175 ? 26.157 0.474 -14.873 1.00 85.06 175 THR A O 1
ATOM 1257 N N . ASP A 1 176 ? 24.760 -0.575 -13.455 1.00 87.06 176 ASP A N 1
ATOM 1258 C CA . ASP A 1 176 ? 25.305 -1.912 -13.691 1.00 87.06 176 ASP A CA 1
ATOM 1259 C C . ASP A 1 176 ? 24.543 -2.616 -14.810 1.00 87.06 176 ASP A C 1
ATOM 1261 O O . ASP A 1 176 ? 23.407 -3.062 -14.656 1.00 87.06 176 ASP A O 1
ATOM 1265 N N . THR A 1 177 ? 25.185 -2.707 -15.964 1.00 87.69 177 THR A N 1
ATOM 1266 C CA . THR A 1 177 ? 24.596 -3.351 -17.139 1.00 87.69 177 THR A CA 1
ATOM 1267 C C . THR A 1 177 ? 24.654 -4.878 -17.067 1.00 87.69 177 THR A C 1
ATOM 1269 O O . THR A 1 177 ? 24.025 -5.541 -17.884 1.00 87.69 177 THR A O 1
ATOM 1272 N N . THR A 1 178 ? 25.392 -5.461 -16.119 1.00 91.31 178 THR A N 1
ATOM 1273 C CA . THR A 1 178 ? 25.740 -6.883 -16.145 1.00 91.31 178 THR A CA 1
ATOM 1274 C C . THR A 1 178 ? 24.599 -7.765 -15.649 1.00 91.31 178 THR A C 1
ATOM 1276 O O . THR A 1 178 ? 24.145 -7.653 -14.515 1.00 91.31 178 THR A O 1
ATOM 1279 N N . VAL A 1 179 ? 24.192 -8.722 -16.480 1.00 89.88 179 VAL A N 1
ATOM 1280 C CA . VAL A 1 179 ? 23.281 -9.805 -16.108 1.00 89.88 179 VAL A CA 1
ATOM 1281 C C . VAL A 1 179 ? 24.073 -11.109 -16.089 1.00 89.88 179 VAL A C 1
ATOM 1283 O O . VAL A 1 179 ? 24.486 -11.624 -17.132 1.00 89.88 179 VAL A O 1
ATOM 1286 N N . ASN A 1 180 ? 24.315 -11.627 -14.884 1.00 90.69 180 ASN A N 1
ATOM 1287 C CA . ASN A 1 180 ? 25.071 -12.855 -14.666 1.00 90.69 180 ASN A CA 1
ATOM 1288 C C . ASN A 1 180 ? 24.287 -13.845 -13.792 1.00 90.69 180 ASN A C 1
ATOM 1290 O O . ASN A 1 180 ? 23.802 -13.479 -12.724 1.00 90.69 180 ASN A O 1
ATOM 1294 N N . ASN A 1 181 ? 24.182 -15.089 -14.256 1.00 88.19 181 ASN A N 1
ATOM 1295 C CA . ASN A 1 181 ? 23.507 -16.216 -13.628 1.00 88.19 181 ASN A CA 1
ATOM 1296 C C . ASN A 1 181 ? 22.081 -15.885 -13.153 1.00 88.19 181 ASN A C 1
ATOM 1298 O O . ASN A 1 181 ? 21.633 -16.346 -12.103 1.00 88.19 181 ASN A O 1
ATOM 1302 N N . LEU A 1 182 ? 21.371 -15.052 -13.919 1.00 89.44 182 LEU A N 1
ATOM 1303 C CA . LEU A 1 182 ? 20.022 -14.609 -13.597 1.00 89.44 182 LEU A CA 1
ATOM 1304 C C . LEU A 1 182 ? 19.006 -15.577 -14.200 1.00 89.44 182 LEU A C 1
ATOM 1306 O O . LEU A 1 182 ? 19.006 -15.832 -15.402 1.00 89.44 182 LEU A O 1
ATOM 1310 N N . THR A 1 183 ? 18.102 -16.090 -13.371 1.00 91.38 183 THR A N 1
ATOM 1311 C CA . THR A 1 183 ? 16.951 -16.865 -13.840 1.00 91.38 183 THR A CA 1
ATOM 1312 C C . THR A 1 183 ? 15.674 -16.179 -13.392 1.00 91.38 183 THR A C 1
ATOM 1314 O O . THR A 1 183 ? 15.403 -16.088 -12.197 1.00 91.38 183 THR A O 1
ATOM 1317 N N . ILE A 1 184 ? 14.891 -15.701 -14.355 1.00 89.38 184 ILE A N 1
ATOM 1318 C CA . ILE A 1 184 ? 13.552 -15.162 -14.121 1.00 89.38 184 ILE A CA 1
ATOM 1319 C C . ILE A 1 184 ? 12.551 -16.172 -14.656 1.00 89.38 184 ILE A C 1
ATOM 1321 O O . ILE A 1 184 ? 12.539 -16.471 -15.851 1.00 89.38 184 ILE A O 1
ATOM 1325 N N . THR A 1 185 ? 11.715 -16.692 -13.765 1.00 86.94 185 THR A N 1
ATOM 1326 C CA . THR A 1 185 ? 10.643 -17.630 -14.090 1.00 86.94 185 THR A CA 1
ATOM 1327 C C . THR A 1 185 ? 9.290 -16.927 -14.109 1.00 86.94 185 THR A C 1
ATOM 1329 O O . THR A 1 185 ? 9.108 -15.853 -13.536 1.00 86.94 185 THR A O 1
ATOM 1332 N N . GLN A 1 186 ? 8.328 -17.539 -14.793 1.00 81.06 186 GLN A N 1
ATOM 1333 C CA . GLN A 1 186 ? 6.949 -17.074 -14.836 1.00 81.06 186 GLN A CA 1
ATOM 1334 C C . GLN A 1 186 ? 6.133 -17.738 -13.719 1.00 81.06 186 GLN A C 1
ATOM 1336 O O . GLN A 1 186 ? 6.151 -18.961 -13.580 1.00 81.06 186 GLN A O 1
ATOM 1341 N N . GLY A 1 187 ? 5.389 -16.937 -12.952 1.00 72.06 187 GLY A N 1
ATOM 1342 C CA . GLY A 1 187 ? 4.371 -17.416 -12.016 1.00 72.06 187 GLY A CA 1
ATOM 1343 C C . GLY A 1 187 ? 2.967 -17.200 -12.584 1.00 72.06 187 GLY A C 1
ATOM 1344 O O . GLY A 1 187 ? 2.575 -16.065 -12.848 1.00 72.06 187 GLY A O 1
ATOM 1345 N N . GLY A 1 188 ? 2.193 -18.271 -12.769 1.00 72.94 188 GLY A N 1
ATOM 1346 C CA . GLY A 1 188 ? 0.837 -1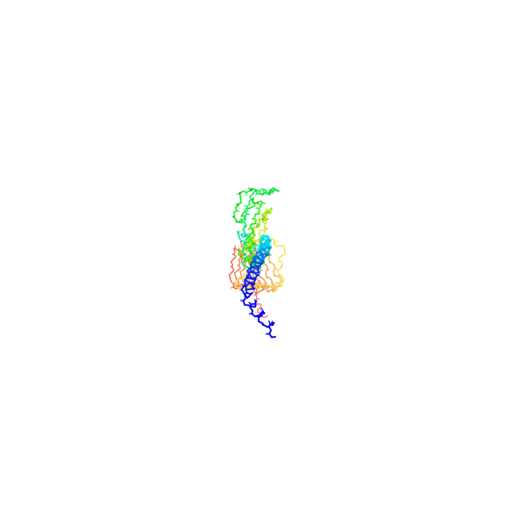8.179 -13.325 1.00 72.94 188 GLY A CA 1
ATOM 1347 C C . GLY A 1 188 ? 0.827 -17.793 -14.810 1.00 72.94 188 GLY A C 1
ATOM 1348 O O . GLY A 1 188 ? 1.603 -18.332 -15.591 1.00 72.94 188 GLY A O 1
ATOM 1349 N N . THR A 1 189 ? -0.067 -16.883 -15.213 1.00 70.94 189 THR A N 1
ATOM 1350 C CA . THR A 1 189 ? -0.284 -16.506 -16.628 1.00 70.94 189 THR A CA 1
ATOM 1351 C C . THR A 1 189 ? 0.333 -15.164 -17.030 1.00 70.94 189 THR A C 1
ATOM 1353 O O . THR A 1 189 ? 0.246 -14.784 -18.194 1.00 70.94 189 THR A O 1
ATOM 1356 N N . VAL A 1 190 ? 0.950 -14.426 -16.102 1.00 70.31 190 VAL A N 1
ATOM 1357 C CA . VAL A 1 190 ? 1.531 -13.099 -16.379 1.00 70.31 190 VAL A CA 1
ATOM 1358 C C . VAL A 1 190 ? 2.997 -13.260 -16.748 1.00 70.31 190 VAL A C 1
ATOM 1360 O O . VAL A 1 190 ? 3.765 -13.785 -15.946 1.00 70.31 190 VAL A O 1
ATOM 1363 N N . LEU A 1 191 ? 3.388 -12.831 -17.950 1.00 75.88 191 LEU A N 1
ATOM 1364 C CA . LEU A 1 191 ? 4.790 -12.856 -18.364 1.00 75.88 191 LEU A CA 1
ATOM 1365 C C . LEU A 1 191 ? 5.591 -11.820 -17.557 1.00 75.88 191 LEU A C 1
ATOM 1367 O O . LEU A 1 191 ? 5.190 -10.654 -17.521 1.00 75.88 191 LEU A O 1
ATOM 1371 N N . PRO A 1 192 ? 6.711 -12.207 -16.922 1.00 85.75 192 PRO A N 1
ATOM 1372 C CA . PRO A 1 192 ? 7.610 -11.255 -16.294 1.00 85.75 192 PRO A CA 1
ATOM 1373 C C . PRO A 1 192 ? 8.207 -10.306 -17.339 1.00 85.75 192 PRO A C 1
ATOM 1375 O O . PRO A 1 192 ? 8.293 -10.618 -18.528 1.00 85.75 192 PRO A O 1
ATOM 1378 N N . ALA A 1 193 ? 8.661 -9.142 -16.889 1.00 88.06 193 ALA A N 1
ATOM 1379 C CA . ALA A 1 193 ? 9.417 -8.235 -17.742 1.00 88.06 193 ALA A CA 1
ATOM 1380 C C . ALA A 1 193 ? 10.583 -7.590 -16.994 1.00 88.06 193 ALA A C 1
ATOM 1382 O O . ALA A 1 193 ? 10.485 -7.299 -15.801 1.00 88.06 193 ALA A O 1
ATOM 1383 N N . ILE A 1 194 ? 11.682 -7.352 -17.704 1.00 90.38 194 ILE A N 1
ATOM 1384 C CA . ILE A 1 194 ? 12.758 -6.465 -17.263 1.00 90.38 194 ILE A CA 1
ATOM 1385 C C . ILE A 1 194 ? 12.584 -5.145 -17.999 1.00 90.38 194 ILE A C 1
ATOM 1387 O O . ILE A 1 194 ? 12.541 -5.127 -19.228 1.00 90.38 194 ILE A O 1
ATOM 1391 N N . GLN A 1 195 ? 12.512 -4.045 -17.260 1.00 90.38 195 GLN A N 1
ATOM 1392 C CA . GLN A 1 195 ? 12.369 -2.718 -17.834 1.00 90.38 195 GLN A CA 1
ATOM 1393 C C . GLN A 1 195 ? 13.409 -1.756 -17.272 1.00 90.38 195 GLN A C 1
ATOM 1395 O O . GLN A 1 195 ? 13.369 -1.395 -16.096 1.00 90.38 195 GLN A O 1
ATOM 1400 N N . TYR A 1 196 ? 14.302 -1.289 -18.139 1.00 91.25 196 TYR A N 1
ATOM 1401 C CA . TYR A 1 196 ? 15.230 -0.206 -17.830 1.00 91.25 196 TYR A CA 1
ATOM 1402 C C . TYR A 1 196 ? 14.815 1.027 -18.616 1.00 91.25 196 TYR A C 1
ATOM 1404 O O . TYR A 1 196 ? 14.802 0.994 -19.843 1.00 91.25 196 TYR A O 1
ATOM 1412 N N . LEU A 1 197 ? 14.448 2.115 -17.934 1.00 87.81 197 LEU A N 1
ATOM 1413 C CA . LEU A 1 197 ? 14.082 3.348 -18.634 1.00 87.81 197 LEU A CA 1
ATOM 1414 C C . LEU A 1 197 ? 15.323 3.990 -19.263 1.00 87.81 197 LEU A C 1
ATOM 1416 O O . LEU A 1 197 ? 15.292 4.359 -20.434 1.00 87.81 197 LEU A O 1
ATOM 1420 N N . SER A 1 198 ? 16.420 4.038 -18.505 1.00 88.50 198 SER A N 1
ATOM 1421 C CA . SER A 1 198 ? 17.753 4.366 -18.999 1.00 88.50 198 SER A CA 1
ATOM 1422 C C . SER A 1 198 ? 18.792 3.366 -18.495 1.00 88.50 198 SER A C 1
ATOM 1424 O O . SER A 1 198 ? 18.715 2.902 -17.358 1.00 88.50 198 SER A O 1
ATOM 1426 N N . GLY A 1 199 ? 19.739 3.000 -19.362 1.00 88.88 199 GLY A N 1
ATOM 1427 C CA . GLY A 1 199 ? 20.752 1.975 -19.093 1.00 88.88 199 GLY A CA 1
ATOM 1428 C C . GLY A 1 199 ? 20.656 0.771 -20.032 1.00 88.88 199 GLY A C 1
ATOM 1429 O O . GLY A 1 199 ? 19.613 0.500 -20.625 1.00 88.88 199 GLY A O 1
ATOM 1430 N N . SER A 1 200 ? 21.782 0.079 -20.198 1.00 92.56 200 SER A N 1
ATOM 1431 C CA . SER A 1 200 ? 21.936 -1.049 -21.127 1.00 92.56 200 SER A CA 1
ATOM 1432 C C . SER A 1 200 ? 21.922 -2.384 -20.387 1.00 92.56 200 SER A C 1
ATOM 1434 O O . SER A 1 200 ? 22.131 -2.431 -19.177 1.00 92.56 200 SER A O 1
ATOM 1436 N N . MET A 1 201 ? 21.707 -3.473 -21.117 1.00 93.50 201 MET A N 1
ATOM 1437 C CA . MET A 1 201 ? 21.806 -4.833 -20.592 1.00 93.50 201 MET A CA 1
ATOM 1438 C C . MET A 1 201 ? 22.952 -5.566 -21.285 1.00 93.50 201 MET A C 1
ATOM 1440 O O . MET A 1 201 ? 23.020 -5.591 -22.509 1.00 93.50 201 MET A O 1
ATOM 1444 N N . ASN A 1 202 ? 23.822 -6.189 -20.502 1.00 95.00 202 ASN A N 1
ATOM 1445 C CA . ASN A 1 202 ? 24.916 -7.029 -20.954 1.00 95.00 202 ASN A CA 1
ATOM 1446 C C . ASN A 1 202 ? 24.854 -8.376 -20.236 1.00 95.00 202 ASN A C 1
ATOM 1448 O O . ASN A 1 202 ? 25.251 -8.511 -19.080 1.00 95.00 202 ASN A O 1
ATOM 1452 N N . CYS A 1 203 ? 24.331 -9.375 -20.924 1.00 93.50 203 CYS A N 1
ATOM 1453 C CA . CYS A 1 203 ? 24.187 -10.714 -20.400 1.00 93.50 203 CYS A CA 1
ATOM 1454 C C . CYS A 1 203 ? 25.445 -11.530 -20.723 1.00 93.50 203 CYS A C 1
ATOM 1456 O O . CYS A 1 203 ? 25.751 -11.783 -21.887 1.00 93.50 203 CYS A O 1
ATOM 1458 N N . THR A 1 204 ? 26.210 -11.889 -19.689 1.00 92.19 204 THR A N 1
ATOM 1459 C CA . THR A 1 204 ? 27.575 -12.447 -19.819 1.00 92.19 204 THR A CA 1
ATOM 1460 C C . THR A 1 204 ? 27.676 -13.936 -19.482 1.00 92.19 204 THR A C 1
ATOM 1462 O O . THR A 1 204 ? 28.749 -14.531 -19.580 1.00 92.19 204 THR A O 1
ATOM 1465 N N . SER A 1 205 ? 26.558 -14.561 -19.124 1.00 88.31 205 SER A N 1
ATOM 1466 C CA . SER A 1 205 ? 26.431 -15.971 -18.719 1.00 88.31 205 SER A CA 1
ATOM 1467 C C . SER A 1 205 ? 25.077 -16.512 -19.181 1.00 88.31 205 SER A C 1
ATOM 1469 O O . SER A 1 205 ? 24.216 -15.702 -19.501 1.00 88.31 205 SER A O 1
ATOM 1471 N N . GLY A 1 206 ? 24.848 -17.830 -19.145 1.00 87.44 206 GLY A N 1
ATOM 1472 C CA . GLY A 1 206 ? 23.608 -18.494 -19.588 1.00 87.44 206 GLY A CA 1
ATOM 1473 C C . GLY A 1 206 ? 22.348 -18.183 -18.764 1.00 87.44 206 GLY A C 1
ATOM 1474 O O . GLY A 1 206 ? 21.684 -19.086 -18.263 1.00 87.44 206 GLY A O 1
ATOM 1475 N N . SER A 1 207 ? 22.027 -16.903 -18.599 1.00 93.00 207 SER A N 1
ATOM 1476 C CA . SER A 1 207 ? 20.858 -16.401 -17.887 1.00 93.00 207 SER A CA 1
ATOM 1477 C C . SER A 1 207 ? 19.601 -16.672 -18.704 1.00 93.00 207 SER A C 1
ATOM 1479 O O . SER A 1 207 ? 19.603 -16.542 -19.929 1.00 93.00 207 SER A O 1
ATOM 1481 N N . THR A 1 208 ? 18.518 -17.037 -18.025 1.00 92.94 208 THR A N 1
ATOM 1482 C CA . THR A 1 208 ? 17.234 -17.355 -18.656 1.00 92.94 208 THR A CA 1
ATOM 1483 C C . THR A 1 208 ? 16.164 -16.393 -18.163 1.00 92.94 208 THR A C 1
ATOM 1485 O O . THR A 1 208 ? 15.869 -16.336 -16.971 1.00 92.94 208 THR A O 1
ATOM 1488 N N . ILE A 1 209 ? 15.556 -15.650 -19.084 1.00 92.88 209 ILE A N 1
ATOM 1489 C CA . ILE A 1 209 ? 14.508 -14.669 -18.806 1.00 92.88 209 ILE A CA 1
ATOM 1490 C C . ILE A 1 209 ? 13.225 -15.168 -19.465 1.00 92.88 209 ILE A C 1
ATOM 1492 O O . ILE A 1 209 ? 13.091 -15.106 -20.685 1.00 92.88 209 ILE A O 1
ATOM 1496 N N . LYS A 1 210 ? 12.278 -15.681 -18.671 1.00 90.38 210 LYS A N 1
ATOM 1497 C CA . LYS A 1 210 ? 10.985 -16.185 -19.163 1.00 90.38 210 LYS A CA 1
ATOM 1498 C C . LYS A 1 210 ? 9.974 -15.072 -19.456 1.00 90.38 210 LYS A C 1
ATOM 1500 O O . LYS A 1 210 ? 8.851 -15.131 -18.971 1.00 90.38 210 LYS A O 1
ATOM 1505 N N . GLY A 1 211 ? 10.388 -14.029 -20.169 1.00 89.56 211 GLY A N 1
ATOM 1506 C CA . GLY A 1 211 ? 9.539 -12.879 -20.448 1.00 89.56 211 GLY A CA 1
ATOM 1507 C C . GLY A 1 211 ? 10.234 -11.781 -21.245 1.00 89.56 211 GLY A C 1
ATOM 1508 O O . GLY A 1 211 ? 11.254 -12.020 -21.888 1.00 89.56 211 GLY A O 1
ATOM 1509 N N . ASN A 1 212 ? 9.672 -10.574 -21.208 1.00 90.31 212 ASN A N 1
ATOM 1510 C CA . ASN A 1 212 ? 10.079 -9.485 -22.098 1.00 90.31 212 ASN A CA 1
ATOM 1511 C C . ASN A 1 212 ? 11.220 -8.646 -21.512 1.00 90.31 212 ASN A C 1
ATOM 1513 O O . ASN A 1 212 ? 11.302 -8.432 -20.303 1.00 90.31 212 ASN A O 1
ATOM 1517 N N . VAL A 1 213 ? 12.070 -8.099 -22.375 1.00 92.62 213 VAL A N 1
ATOM 1518 C CA . VAL A 1 213 ? 13.130 -7.159 -21.997 1.00 92.62 213 VAL A CA 1
ATOM 1519 C C . VAL A 1 213 ? 12.924 -5.850 -22.746 1.00 92.62 213 VAL A C 1
ATOM 1521 O O . VAL A 1 213 ? 12.850 -5.836 -23.970 1.00 92.62 213 VAL A O 1
ATOM 1524 N N . ILE A 1 214 ? 12.831 -4.745 -22.006 1.00 91.88 214 ILE A N 1
ATOM 1525 C CA . ILE A 1 214 ? 12.529 -3.413 -22.534 1.00 91.88 214 ILE A CA 1
ATOM 1526 C C . ILE A 1 214 ? 13.583 -2.423 -22.033 1.00 91.88 214 ILE A C 1
ATOM 1528 O O . ILE A 1 214 ? 13.627 -2.092 -20.849 1.00 91.88 214 ILE A O 1
ATOM 1532 N N . LEU A 1 215 ? 14.416 -1.917 -22.940 1.00 92.25 215 LEU A N 1
ATOM 1533 C CA . LEU A 1 215 ? 15.477 -0.950 -22.651 1.00 92.25 215 LEU A CA 1
ATOM 1534 C C . LEU A 1 215 ? 15.149 0.388 -23.327 1.00 92.25 215 LEU A C 1
ATOM 1536 O O . LEU A 1 215 ? 15.399 0.582 -24.515 1.00 92.25 215 LEU A O 1
ATOM 1540 N N . GLY A 1 216 ? 14.563 1.315 -22.570 1.00 85.94 216 GLY A N 1
ATOM 1541 C CA . GLY A 1 216 ? 13.998 2.575 -23.059 1.00 85.94 216 GLY A CA 1
ATOM 1542 C C . GLY A 1 216 ? 15.016 3.545 -23.661 1.00 85.94 216 GLY A C 1
ATOM 1543 O O . GLY A 1 216 ? 14.693 4.229 -24.629 1.00 85.94 216 GLY A O 1
ATOM 1544 N N . SER A 1 217 ? 16.251 3.579 -23.157 1.00 88.06 217 SER A N 1
ATOM 1545 C CA . SER A 1 217 ? 17.341 4.399 -23.709 1.00 88.06 217 SER A CA 1
ATOM 1546 C C . SER A 1 217 ? 18.703 3.692 -23.633 1.00 88.06 217 SER A C 1
ATOM 1548 O O . SER A 1 217 ? 19.722 4.313 -23.325 1.00 88.06 217 SER A O 1
ATOM 1550 N N . GLY A 1 218 ? 18.728 2.377 -23.860 1.00 89.25 218 GLY A N 1
ATOM 1551 C CA . GLY A 1 218 ? 19.948 1.572 -23.782 1.00 89.25 218 GLY A CA 1
ATOM 1552 C C . GLY A 1 218 ? 20.045 0.491 -24.846 1.00 89.25 218 GLY A C 1
ATOM 1553 O O . GLY A 1 218 ? 19.100 0.251 -25.595 1.00 89.25 218 GLY A O 1
ATOM 1554 N N . ALA A 1 219 ? 21.216 -0.134 -24.909 1.00 92.44 219 ALA A N 1
ATOM 1555 C CA . ALA A 1 219 ? 21.563 -1.209 -25.828 1.00 92.44 219 ALA A CA 1
ATOM 1556 C C . ALA A 1 219 ? 21.448 -2.580 -25.144 1.00 92.44 219 ALA A C 1
ATOM 1558 O O . ALA A 1 219 ? 21.495 -2.675 -23.915 1.00 92.44 219 ALA A O 1
ATOM 1559 N N . ALA A 1 220 ? 21.332 -3.642 -25.937 1.00 93.88 220 ALA A N 1
ATOM 1560 C CA . ALA A 1 220 ? 21.350 -5.017 -25.448 1.00 93.88 220 ALA A CA 1
ATOM 1561 C C . ALA A 1 220 ? 22.550 -5.772 -26.029 1.00 93.88 220 ALA A C 1
ATOM 1563 O O . ALA A 1 220 ? 22.755 -5.776 -27.237 1.00 93.88 220 ALA A O 1
ATOM 1564 N N . SER A 1 221 ? 23.318 -6.432 -25.171 1.00 94.81 221 SER A N 1
ATOM 1565 C CA . SER A 1 221 ? 24.387 -7.361 -25.534 1.00 94.81 221 SER A CA 1
ATOM 1566 C C . SER A 1 221 ? 24.096 -8.690 -24.853 1.00 94.81 221 SER A C 1
ATOM 1568 O O . SER A 1 221 ? 24.046 -8.760 -23.626 1.00 94.81 221 SER A O 1
ATOM 1570 N N . LEU A 1 222 ? 23.829 -9.739 -25.625 1.00 94.50 222 LEU A N 1
ATOM 1571 C CA . LEU A 1 222 ? 23.539 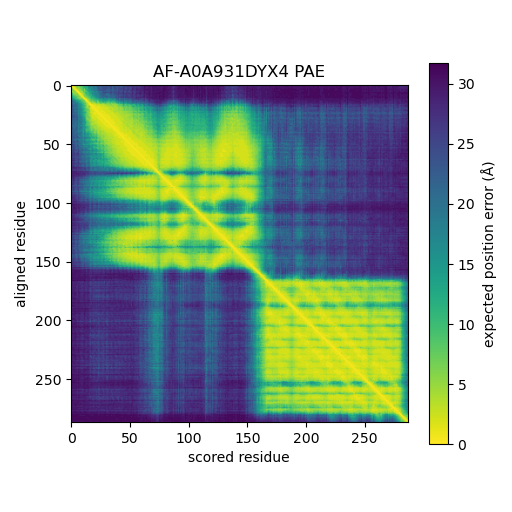-11.070 -25.100 1.00 94.50 222 LEU A CA 1
ATOM 1572 C C . LEU A 1 222 ? 24.601 -12.048 -25.577 1.00 94.50 222 LEU A C 1
ATOM 1574 O O . LEU A 1 222 ? 24.599 -12.421 -26.749 1.00 94.50 222 LEU A O 1
ATOM 1578 N N . ALA A 1 223 ? 25.450 -12.491 -24.653 1.00 92.62 223 ALA A N 1
ATOM 1579 C CA . ALA A 1 223 ? 26.530 -13.439 -24.886 1.00 92.62 223 ALA A CA 1
ATOM 1580 C C . ALA A 1 223 ? 26.275 -14.794 -24.190 1.00 92.62 223 ALA A C 1
ATOM 1582 O O . ALA A 1 223 ? 25.291 -14.974 -23.481 1.00 92.62 223 ALA A O 1
ATOM 1583 N N . SER A 1 224 ? 27.195 -15.752 -24.337 1.00 90.56 224 SER A N 1
ATOM 1584 C CA . SER A 1 224 ? 27.366 -16.873 -23.389 1.00 90.56 224 SER A CA 1
ATOM 1585 C C . SER A 1 224 ? 26.119 -17.720 -23.057 1.00 90.56 224 SER A C 1
ATOM 1587 O O . SER A 1 224 ? 26.010 -18.232 -21.943 1.00 90.56 224 SER A O 1
ATOM 1589 N N . GLY A 1 225 ? 25.193 -17.913 -23.996 1.00 90.38 225 GLY A N 1
ATOM 1590 C CA . GLY A 1 225 ? 24.017 -18.770 -23.813 1.00 90.38 225 GLY A CA 1
ATOM 1591 C C . GLY A 1 225 ? 22.793 -18.074 -23.220 1.00 90.38 225 GLY A C 1
ATOM 1592 O O . GLY A 1 225 ? 21.908 -18.765 -22.725 1.00 90.38 225 GLY A O 1
ATOM 1593 N N . CYS A 1 226 ? 22.725 -16.739 -23.219 1.00 94.38 226 CYS A N 1
ATOM 1594 C CA . CYS A 1 226 ? 21.551 -16.029 -22.708 1.00 94.38 226 CYS A CA 1
ATOM 1595 C C . CYS A 1 226 ? 20.284 -16.373 -23.496 1.00 94.38 226 CYS A C 1
ATOM 1597 O O . CYS A 1 226 ? 20.287 -16.371 -24.730 1.00 94.38 226 CYS A O 1
ATOM 1599 N N . VAL A 1 227 ? 19.191 -16.617 -22.774 1.00 94.38 227 VAL A N 1
ATOM 1600 C CA . VAL A 1 227 ? 17.889 -16.960 -23.347 1.00 94.38 227 VAL A CA 1
ATOM 1601 C C . VAL A 1 227 ? 16.836 -15.950 -22.904 1.00 94.38 227 VAL A C 1
ATOM 1603 O O . VAL A 1 227 ? 16.606 -15.779 -21.707 1.00 94.38 227 VAL A O 1
ATOM 1606 N N . ILE A 1 228 ? 16.159 -15.328 -23.871 1.00 93.88 228 ILE A N 1
ATOM 1607 C CA . ILE A 1 228 ? 14.951 -14.520 -23.658 1.00 93.88 228 ILE A CA 1
ATOM 1608 C C . ILE A 1 228 ? 13.765 -15.258 -24.281 1.00 93.88 228 ILE A C 1
ATOM 1610 O O . ILE A 1 228 ? 13.697 -15.438 -25.496 1.00 93.88 228 ILE A O 1
ATOM 1614 N N . ASP A 1 229 ? 12.824 -15.678 -23.445 1.00 92.44 229 ASP A N 1
ATOM 1615 C CA . ASP A 1 229 ? 11.563 -16.311 -23.843 1.00 92.44 229 ASP A CA 1
ATOM 1616 C C . ASP A 1 229 ? 10.442 -15.265 -23.890 1.00 92.44 229 ASP A C 1
ATOM 1618 O O . ASP A 1 229 ? 9.527 -15.237 -23.067 1.00 92.44 229 ASP A O 1
ATOM 1622 N N . GLY A 1 230 ? 10.615 -14.312 -24.801 1.00 89.94 230 GLY A N 1
ATOM 1623 C CA . GLY A 1 230 ? 9.783 -13.126 -24.946 1.00 89.94 230 GLY A CA 1
ATOM 1624 C C . GLY A 1 230 ? 10.387 -12.152 -25.953 1.00 89.94 230 GLY A C 1
ATOM 1625 O O . GLY A 1 230 ? 11.335 -12.487 -26.670 1.00 89.94 230 GLY A O 1
ATOM 1626 N N . ASP A 1 231 ? 9.833 -10.946 -26.002 1.00 90.56 231 ASP A N 1
ATOM 1627 C CA . ASP A 1 231 ? 10.286 -9.884 -26.896 1.00 90.56 231 ASP A CA 1
ATOM 1628 C C . ASP A 1 231 ? 11.465 -9.105 -26.285 1.00 90.56 231 ASP A C 1
ATOM 1630 O O . ASP A 1 231 ? 11.491 -8.813 -25.086 1.00 90.56 231 ASP A O 1
ATOM 1634 N N . LEU A 1 232 ? 12.425 -8.725 -27.129 1.00 93.25 232 LEU A N 1
ATOM 1635 C CA . LEU A 1 232 ? 13.546 -7.850 -26.797 1.00 93.25 232 LEU A CA 1
ATOM 1636 C C . LEU A 1 232 ? 13.390 -6.510 -27.522 1.00 93.25 232 LEU A C 1
ATOM 1638 O O . LEU A 1 232 ? 13.574 -6.406 -28.738 1.00 93.25 232 LEU A O 1
ATOM 1642 N N . TYR A 1 233 ? 13.102 -5.466 -26.753 1.00 92.75 233 TYR A N 1
ATOM 1643 C CA . TYR A 1 233 ? 13.078 -4.085 -27.211 1.00 92.75 233 TYR A CA 1
ATOM 1644 C C . TYR A 1 233 ? 14.258 -3.322 -26.620 1.00 92.75 233 TYR A C 1
ATOM 1646 O O . TYR A 1 233 ? 14.439 -3.288 -25.401 1.00 92.75 233 TYR A O 1
ATOM 1654 N N . ALA A 1 234 ? 15.033 -2.662 -27.472 1.00 91.81 234 ALA A N 1
ATOM 1655 C CA . ALA A 1 234 ? 16.089 -1.766 -27.032 1.00 91.81 234 ALA A CA 1
ATOM 1656 C C . ALA A 1 234 ? 16.056 -0.492 -27.861 1.00 91.81 234 ALA A C 1
ATOM 1658 O O . ALA A 1 234 ? 15.910 -0.535 -29.075 1.00 91.81 234 ALA A O 1
ATOM 1659 N N . SER A 1 235 ? 16.214 0.668 -27.239 1.00 90.44 235 SER A N 1
ATOM 1660 C CA . SER A 1 235 ? 16.340 1.885 -28.035 1.00 90.44 235 SER A CA 1
ATOM 1661 C C . SER A 1 235 ? 17.713 2.024 -28.682 1.00 90.44 235 SER A C 1
ATOM 1663 O O . SER A 1 235 ? 17.832 2.796 -29.620 1.00 90.44 235 SER A O 1
ATOM 1665 N N . GLY A 1 236 ? 18.730 1.316 -28.182 1.00 89.38 236 GLY A N 1
ATOM 1666 C CA . GLY A 1 236 ? 20.089 1.262 -28.720 1.00 89.38 236 GLY A CA 1
ATOM 1667 C C . GLY A 1 236 ? 20.347 0.056 -29.633 1.00 89.38 236 GLY A C 1
ATOM 1668 O O . GLY A 1 236 ? 19.432 -0.647 -30.060 1.00 89.38 236 GLY A O 1
ATOM 1669 N N . THR A 1 237 ? 21.627 -0.218 -29.894 1.00 92.56 237 THR A N 1
ATOM 1670 C CA . THR A 1 237 ? 22.057 -1.387 -30.676 1.00 92.56 237 THR A CA 1
ATOM 1671 C C . THR A 1 237 ? 21.767 -2.696 -29.945 1.00 92.56 237 THR A C 1
ATOM 1673 O O . THR A 1 237 ? 21.840 -2.760 -28.715 1.00 92.56 237 THR A O 1
ATOM 1676 N N . ILE A 1 238 ? 21.487 -3.756 -30.701 1.00 94.50 238 ILE A N 1
ATOM 1677 C CA . ILE A 1 238 ? 21.303 -5.111 -30.172 1.00 94.50 238 ILE A CA 1
ATOM 1678 C C . ILE A 1 238 ? 22.382 -6.024 -30.754 1.00 94.50 238 ILE A C 1
ATOM 1680 O O . ILE A 1 238 ? 22.441 -6.218 -31.966 1.00 94.50 238 ILE A O 1
ATOM 1684 N N . ASP A 1 239 ? 23.220 -6.594 -29.895 1.00 94.38 239 ASP A N 1
ATOM 1685 C CA . ASP A 1 239 ? 24.248 -7.571 -30.253 1.00 94.38 239 ASP A CA 1
ATOM 1686 C C . ASP A 1 239 ? 23.934 -8.925 -29.612 1.00 94.38 239 ASP A C 1
ATOM 1688 O O . ASP A 1 239 ? 23.912 -9.064 -28.388 1.00 94.38 239 ASP A O 1
ATOM 1692 N N . LEU A 1 240 ? 23.654 -9.924 -30.446 1.00 94.00 240 LEU A N 1
ATOM 1693 C CA . LEU A 1 240 ? 23.395 -11.295 -30.028 1.00 94.00 240 LEU A CA 1
ATOM 1694 C C . LEU A 1 240 ? 24.585 -12.170 -30.434 1.00 94.00 240 LEU A C 1
ATOM 1696 O O . LEU A 1 240 ? 24.917 -12.308 -31.616 1.00 94.00 240 LEU A O 1
ATOM 1700 N N . GLN A 1 241 ? 25.209 -12.792 -29.437 1.00 93.50 241 GLN A N 1
ATOM 1701 C CA . GLN A 1 241 ? 26.324 -13.719 -29.577 1.00 93.50 241 GLN A CA 1
ATOM 1702 C C . GLN A 1 241 ? 26.027 -14.997 -28.787 1.00 93.50 241 GLN A C 1
ATOM 1704 O O . GLN A 1 241 ? 25.932 -14.964 -27.565 1.00 93.50 241 GLN A O 1
ATOM 1709 N N . ASN A 1 242 ? 25.903 -16.147 -29.446 1.00 92.19 242 ASN A N 1
ATOM 1710 C CA . ASN A 1 242 ? 25.600 -17.416 -28.764 1.00 92.19 242 ASN A CA 1
ATOM 1711 C C . ASN A 1 242 ? 24.404 -17.302 -27.802 1.00 92.19 242 ASN A C 1
ATOM 1713 O O . ASN A 1 242 ? 24.471 -17.728 -26.654 1.00 92.19 242 ASN A O 1
ATOM 1717 N N . SER A 1 243 ? 23.339 -16.641 -28.240 1.00 94.06 243 SER A N 1
ATOM 1718 C CA . SER A 1 243 ? 22.152 -16.355 -27.437 1.00 94.06 243 SER A CA 1
ATOM 1719 C C . SER A 1 243 ? 20.890 -16.619 -28.243 1.00 94.06 243 SER A C 1
ATOM 1721 O O . SER A 1 243 ? 20.923 -16.683 -29.474 1.00 94.06 243 SER A O 1
ATOM 1723 N N . ARG A 1 244 ? 19.767 -16.810 -27.550 1.00 94.62 244 ARG A N 1
ATOM 1724 C CA . ARG A 1 244 ? 18.482 -17.084 -28.190 1.00 94.62 244 ARG A CA 1
ATOM 1725 C C . ARG A 1 244 ? 17.401 -16.133 -27.695 1.00 94.62 244 ARG A C 1
ATOM 1727 O O . ARG A 1 244 ? 17.217 -15.976 -26.490 1.00 94.62 244 ARG A O 1
ATOM 1734 N N . VAL A 1 245 ? 16.654 -15.561 -28.633 1.00 94.25 245 VAL A N 1
ATOM 1735 C CA . VAL A 1 245 ? 15.441 -14.782 -28.367 1.00 94.25 245 VAL A CA 1
ATOM 1736 C C . VAL A 1 245 ? 14.268 -15.464 -29.067 1.00 94.25 245 VAL A C 1
ATOM 1738 O O . VAL A 1 245 ? 14.271 -15.595 -30.289 1.00 94.25 245 VAL A O 1
ATOM 1741 N N . TYR A 1 246 ? 13.275 -15.917 -28.302 1.00 92.25 246 TYR A N 1
ATOM 1742 C CA . TYR A 1 246 ? 12.103 -16.600 -28.864 1.00 92.25 246 TYR A CA 1
ATOM 1743 C C . TYR A 1 246 ? 11.090 -15.631 -29.484 1.00 92.25 246 TYR A C 1
ATOM 1745 O O . TYR A 1 246 ? 10.384 -15.990 -30.425 1.00 92.25 246 TYR A O 1
ATOM 1753 N N . GLY A 1 247 ? 11.006 -14.407 -28.961 1.00 89.00 247 GLY A N 1
ATOM 1754 C CA . GLY A 1 247 ? 10.107 -13.374 -29.459 1.00 89.00 247 GLY A CA 1
ATOM 1755 C C . GLY A 1 247 ? 10.742 -12.467 -30.509 1.00 89.00 247 GLY A C 1
ATOM 1756 O O . GLY A 1 247 ? 11.702 -12.806 -31.203 1.00 89.00 247 GLY A O 1
ATOM 1757 N N . LYS A 1 248 ? 10.159 -11.281 -30.645 1.00 89.44 248 LYS A N 1
ATOM 1758 C CA . LYS A 1 248 ? 10.587 -10.241 -31.577 1.00 89.44 248 LYS A CA 1
ATOM 1759 C C . LYS A 1 248 ? 11.789 -9.484 -31.030 1.00 89.44 248 LYS A C 1
ATOM 1761 O O . LYS A 1 248 ? 11.874 -9.208 -29.838 1.00 89.44 248 LYS A O 1
ATOM 1766 N N . VAL A 1 249 ? 12.677 -9.074 -31.926 1.00 91.94 249 VAL A N 1
ATOM 1767 C CA . VAL A 1 249 ? 13.819 -8.205 -31.624 1.00 91.94 249 VAL A CA 1
ATOM 1768 C C . VAL A 1 249 ? 13.605 -6.877 -32.333 1.00 91.94 249 VAL A C 1
ATOM 1770 O O . VAL A 1 249 ? 13.499 -6.844 -33.558 1.00 91.94 249 VAL A O 1
ATOM 1773 N N . SER A 1 250 ? 13.531 -5.784 -31.579 1.00 90.31 250 SER A N 1
ATOM 1774 C CA . SER A 1 250 ? 13.204 -4.464 -32.123 1.00 90.31 250 SER A CA 1
ATOM 1775 C C . SER A 1 250 ? 14.119 -3.382 -31.554 1.00 90.31 250 SER A C 1
ATOM 1777 O O . SER A 1 250 ? 13.815 -2.838 -30.488 1.00 90.31 250 SER A O 1
ATOM 1779 N N . PRO A 1 251 ? 15.221 -3.033 -32.242 1.00 88.62 251 PRO A N 1
ATOM 1780 C CA . PRO A 1 251 ? 15.959 -1.819 -31.938 1.00 88.62 251 PRO A CA 1
ATOM 1781 C C . PRO A 1 251 ? 15.311 -0.570 -32.557 1.00 88.62 251 PRO A C 1
ATOM 1783 O O . PRO A 1 251 ? 14.816 -0.629 -33.686 1.00 88.62 251 PRO A O 1
ATOM 1786 N N . SER A 1 252 ? 15.365 0.579 -31.877 1.00 82.81 252 SER A N 1
ATOM 1787 C CA . SER A 1 252 ? 14.845 1.845 -32.433 1.00 82.81 252 SER A CA 1
ATOM 1788 C C . SER A 1 252 ? 15.929 2.758 -33.027 1.00 82.81 252 SER A C 1
ATOM 1790 O O . SER A 1 252 ? 15.745 3.291 -34.120 1.00 82.81 252 SER A O 1
ATOM 1792 N N . THR A 1 253 ? 17.070 2.930 -32.352 1.00 78.88 253 THR A N 1
ATOM 1793 C CA . THR A 1 253 ? 18.162 3.844 -32.739 1.00 78.88 253 THR A CA 1
ATOM 1794 C C . THR A 1 253 ? 19.533 3.242 -32.415 1.00 78.88 253 THR A C 1
ATOM 1796 O O . THR A 1 253 ? 19.647 2.322 -31.612 1.00 78.88 253 THR A O 1
ATOM 1799 N N . GLY A 1 254 ? 20.611 3.718 -33.039 1.00 72.81 254 GLY A N 1
ATOM 1800 C CA . GLY A 1 254 ? 21.954 3.234 -32.714 1.00 72.81 254 GLY A CA 1
ATOM 1801 C C . GLY A 1 254 ? 22.957 3.374 -33.849 1.00 72.81 254 GLY A C 1
ATOM 1802 O O . GLY A 1 254 ? 22.649 3.897 -34.920 1.00 72.81 254 GLY A O 1
ATOM 1803 N N . THR A 1 255 ? 24.173 2.901 -33.596 1.00 76.19 255 THR A N 1
ATOM 1804 C CA . THR A 1 255 ? 25.276 2.920 -34.562 1.00 76.19 255 THR A CA 1
ATOM 1805 C C . THR A 1 255 ? 25.305 1.617 -35.355 1.00 76.19 255 THR A C 1
ATOM 1807 O O . THR A 1 255 ? 24.847 0.582 -34.886 1.00 76.19 255 THR A O 1
ATOM 1810 N N . TYR A 1 256 ? 25.845 1.649 -36.571 1.00 76.56 256 TYR A N 1
ATOM 1811 C CA . TYR A 1 256 ? 25.999 0.454 -37.396 1.00 76.56 256 TYR A CA 1
ATOM 1812 C C . TYR A 1 256 ? 26.885 -0.628 -36.729 1.00 76.56 256 TYR A C 1
ATOM 1814 O O . TYR A 1 256 ? 27.991 -0.295 -36.295 1.00 76.56 256 TYR A O 1
ATOM 1822 N N . PRO A 1 257 ? 26.494 -1.922 -36.758 1.00 82.62 257 PRO A N 1
ATOM 1823 C CA . PRO A 1 257 ? 25.176 -2.441 -37.135 1.00 82.62 257 PRO A CA 1
ATOM 1824 C C . PRO A 1 257 ? 24.148 -2.260 -36.007 1.00 82.62 257 PRO A C 1
ATOM 1826 O O . PRO A 1 257 ? 24.472 -2.403 -34.831 1.00 82.62 257 PRO A O 1
ATOM 1829 N N . LEU A 1 258 ? 22.892 -2.001 -36.378 1.00 86.81 258 LEU A N 1
ATOM 1830 C CA . LEU A 1 258 ? 21.819 -1.781 -35.407 1.00 86.81 258 LEU A CA 1
ATOM 1831 C C . LEU A 1 258 ? 21.384 -3.094 -34.734 1.00 86.81 258 LEU A C 1
ATOM 1833 O O . LEU A 1 258 ? 21.105 -3.114 -33.536 1.00 86.81 258 LEU A O 1
ATOM 1837 N N . VAL A 1 259 ? 21.379 -4.189 -35.502 1.00 91.56 259 VAL A N 1
ATOM 1838 C CA . VAL A 1 259 ? 21.308 -5.564 -34.988 1.00 91.56 259 VAL A CA 1
ATOM 1839 C C . VAL A 1 259 ? 22.515 -6.338 -35.493 1.00 91.56 259 VAL A C 1
ATOM 1841 O O . VAL A 1 259 ? 22.738 -6.402 -36.705 1.00 91.56 259 VAL A O 1
ATOM 1844 N N . ALA A 1 260 ? 23.266 -6.957 -34.588 1.00 92.44 260 ALA A N 1
ATOM 1845 C CA . ALA A 1 260 ? 24.306 -7.924 -34.906 1.00 92.44 260 ALA A CA 1
ATOM 1846 C C . ALA A 1 260 ? 23.891 -9.318 -34.424 1.00 92.44 260 ALA A C 1
ATOM 1848 O O . ALA A 1 260 ? 23.527 -9.504 -33.268 1.00 92.44 260 ALA A O 1
ATOM 1849 N N . LEU A 1 261 ? 23.957 -10.296 -35.326 1.00 92.00 261 LEU A N 1
ATOM 1850 C CA . LEU A 1 261 ? 23.757 -11.712 -35.031 1.00 92.00 261 LEU A CA 1
ATOM 1851 C C . LEU A 1 261 ? 25.067 -12.446 -35.323 1.00 92.00 261 LEU A C 1
ATOM 1853 O O . LEU A 1 261 ? 25.566 -12.415 -36.456 1.00 92.00 261 LEU A O 1
ATOM 1857 N N . SER A 1 262 ? 25.644 -13.091 -34.310 1.00 91.31 262 SER A N 1
ATOM 1858 C CA . SER A 1 262 ? 26.903 -13.825 -34.441 1.00 91.31 262 SER A CA 1
ATOM 1859 C C . SER A 1 262 ? 26.945 -15.087 -33.577 1.00 91.31 262 SER A C 1
ATOM 1861 O O . SER A 1 262 ? 26.160 -15.251 -32.648 1.00 91.31 262 SER A O 1
ATOM 1863 N N . ASN A 1 263 ? 27.875 -15.997 -33.889 1.00 85.25 263 ASN A N 1
ATOM 1864 C CA . ASN A 1 263 ? 28.211 -17.162 -33.062 1.00 85.25 263 ASN A CA 1
ATOM 1865 C C . ASN A 1 263 ? 26.990 -17.965 -32.579 1.00 85.25 263 ASN A C 1
ATOM 1867 O O . ASN A 1 263 ? 26.792 -18.085 -31.381 1.00 85.25 263 ASN A O 1
ATOM 1871 N N . LEU A 1 264 ? 26.178 -18.514 -33.490 1.00 86.62 264 LEU A N 1
ATOM 1872 C CA . LEU A 1 264 ? 24.961 -19.281 -33.154 1.00 86.62 264 LEU A CA 1
ATOM 1873 C C . LEU A 1 264 ? 23.859 -18.463 -32.452 1.00 86.62 264 LEU A C 1
ATOM 1875 O O . LEU A 1 264 ? 23.032 -19.031 -31.743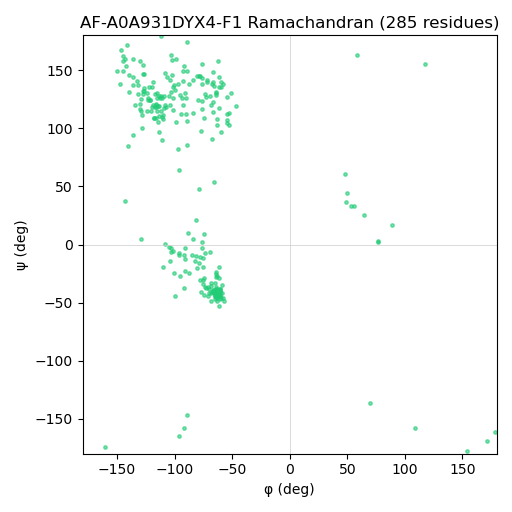 1.00 86.62 264 LEU A O 1
ATOM 1879 N N . ALA A 1 265 ? 23.819 -17.143 -32.647 1.00 91.12 265 ALA A N 1
ATOM 1880 C CA . ALA A 1 265 ? 22.668 -16.346 -32.241 1.00 91.12 265 ALA A CA 1
ATOM 1881 C C . ALA A 1 265 ? 21.410 -16.751 -33.022 1.00 91.12 265 ALA A C 1
ATOM 1883 O O . ALA A 1 265 ? 21.436 -16.823 -34.252 1.00 91.12 265 ALA A O 1
ATOM 1884 N N . ILE A 1 266 ? 20.311 -16.988 -32.306 1.00 91.31 266 ILE A N 1
ATOM 1885 C CA . ILE A 1 266 ? 19.027 -17.400 -32.882 1.00 91.31 266 ILE A CA 1
ATOM 1886 C C . ILE A 1 266 ? 17.940 -16.420 -32.449 1.00 91.31 266 ILE A C 1
ATOM 1888 O O . ILE A 1 266 ? 17.783 -16.131 -31.263 1.00 91.31 266 ILE A O 1
ATOM 1892 N N . VAL A 1 267 ? 17.160 -15.947 -33.417 1.00 92.44 267 VAL A N 1
ATOM 1893 C CA . VAL A 1 267 ? 15.905 -15.234 -33.175 1.00 92.44 267 VAL A CA 1
ATOM 1894 C C . VAL A 1 267 ? 14.800 -16.066 -33.810 1.00 92.44 267 VAL A C 1
ATOM 1896 O O . VAL A 1 267 ? 14.754 -16.166 -35.032 1.00 92.44 267 VAL A O 1
ATOM 1899 N N . ASP A 1 268 ? 13.959 -16.699 -32.992 1.00 90.06 268 ASP A N 1
ATOM 1900 C CA . ASP A 1 268 ? 12.855 -17.534 -33.491 1.00 90.06 268 ASP A CA 1
ATOM 1901 C C . ASP A 1 268 ? 11.642 -16.678 -33.918 1.00 90.06 268 ASP A C 1
ATOM 1903 O O . ASP A 1 268 ? 10.805 -17.122 -34.706 1.00 90.06 268 ASP A O 1
ATOM 1907 N N . GLY A 1 269 ? 11.557 -15.434 -33.431 1.00 87.56 269 GLY A N 1
ATOM 1908 C CA . GLY A 1 269 ? 10.567 -14.446 -33.853 1.00 87.56 269 GLY A CA 1
ATOM 1909 C C . GLY A 1 269 ? 11.020 -13.586 -35.040 1.00 87.56 269 GLY A C 1
ATOM 1910 O O . GLY A 1 269 ? 11.729 -14.022 -35.942 1.00 87.56 269 GLY A O 1
ATOM 1911 N N . SER A 1 270 ? 10.580 -12.325 -35.067 1.00 88.44 270 SER A N 1
ATOM 1912 C CA . SER A 1 270 ? 10.902 -11.374 -36.144 1.00 88.44 270 SER A CA 1
ATOM 1913 C C . SER A 1 270 ? 11.906 -10.317 -35.692 1.00 88.44 270 SER A C 1
ATOM 1915 O O . SER A 1 270 ? 11.828 -9.830 -34.565 1.00 88.44 270 SER A O 1
ATOM 1917 N N . VAL A 1 271 ? 12.797 -9.899 -36.593 1.00 88.69 271 VAL A N 1
ATOM 1918 C CA . VAL A 1 271 ? 13.726 -8.783 -36.363 1.00 88.69 271 VAL A CA 1
ATOM 1919 C C . VAL A 1 271 ? 13.198 -7.528 -37.061 1.00 88.69 271 VAL A C 1
ATOM 1921 O O . VAL A 1 271 ? 13.117 -7.487 -38.287 1.00 88.69 271 VAL A O 1
ATOM 1924 N N . PHE A 1 272 ? 12.854 -6.499 -36.285 1.00 85.81 272 PHE A N 1
ATOM 1925 C CA . PHE A 1 272 ? 12.389 -5.197 -36.769 1.00 85.81 272 PHE A CA 1
ATOM 1926 C C . PHE A 1 272 ? 13.441 -4.127 -36.490 1.00 85.81 272 PHE A C 1
ATOM 1928 O O . PHE A 1 272 ? 13.433 -3.503 -35.436 1.00 85.81 272 PHE A O 1
ATOM 1935 N N . ALA A 1 273 ? 14.354 -3.911 -37.434 1.00 84.44 273 ALA A N 1
ATOM 1936 C CA . ALA A 1 273 ? 15.412 -2.918 -37.294 1.00 84.44 273 ALA A CA 1
ATOM 1937 C C . ALA A 1 273 ? 15.122 -1.675 -38.145 1.00 84.44 273 ALA A C 1
ATOM 1939 O O . ALA A 1 273 ? 14.941 -1.778 -39.356 1.00 84.44 273 ALA A O 1
ATOM 1940 N N . ALA A 1 274 ? 15.159 -0.489 -37.532 1.00 78.62 274 ALA A N 1
ATOM 1941 C CA . ALA A 1 274 ? 15.087 0.797 -38.240 1.00 78.62 274 ALA A CA 1
ATOM 1942 C C . ALA A 1 274 ? 16.395 1.167 -38.984 1.00 78.62 274 ALA A C 1
ATOM 1944 O O . ALA A 1 274 ? 16.559 2.286 -39.464 1.00 78.62 274 ALA A O 1
ATOM 1945 N N . GLY A 1 275 ? 17.347 0.237 -39.063 1.00 82.31 275 GLY A N 1
ATOM 1946 C CA . GLY A 1 275 ? 18.688 0.426 -39.599 1.00 82.31 275 GLY A CA 1
ATOM 1947 C C . GLY A 1 275 ? 19.337 -0.912 -39.968 1.00 82.31 275 GLY A C 1
ATOM 1948 O O . GLY A 1 275 ? 18.679 -1.952 -39.913 1.00 82.31 275 GLY A O 1
ATOM 1949 N N . PRO A 1 276 ? 20.621 -0.917 -40.362 1.00 85.38 276 PRO A N 1
ATOM 1950 C CA . PRO A 1 276 ? 21.241 -2.102 -40.945 1.00 85.38 276 PRO A CA 1
ATOM 1951 C C . PRO A 1 276 ? 21.354 -3.278 -39.969 1.00 85.38 276 PRO A C 1
ATOM 1953 O O . PRO A 1 276 ? 21.789 -3.117 -38.825 1.00 85.38 276 PRO A O 1
ATOM 1956 N N . VAL A 1 277 ? 21.025 -4.469 -40.467 1.00 88.25 277 VAL A N 1
ATOM 1957 C CA . VAL A 1 277 ? 21.172 -5.751 -39.769 1.00 88.25 277 VAL A CA 1
ATOM 1958 C C . VAL A 1 277 ? 22.395 -6.473 -40.320 1.00 88.25 277 VAL A C 1
ATOM 1960 O O . VAL A 1 277 ? 22.550 -6.601 -41.534 1.00 88.25 277 VAL A O 1
ATOM 1963 N N . LYS A 1 278 ? 23.265 -6.957 -39.433 1.00 88.75 278 LYS A N 1
ATOM 1964 C CA . LYS A 1 278 ? 24.429 -7.770 -39.784 1.00 88.75 278 LYS A CA 1
ATOM 1965 C C . LYS A 1 278 ? 24.260 -9.179 -39.234 1.00 88.75 278 LYS A C 1
ATOM 1967 O O . LYS A 1 278 ? 24.396 -9.394 -38.032 1.00 88.75 278 LYS A O 1
ATOM 1972 N N . SER A 1 279 ? 24.059 -10.145 -40.119 1.00 84.50 279 SER A N 1
ATOM 1973 C CA . SER A 1 279 ? 24.262 -11.561 -39.824 1.00 84.50 279 SER A CA 1
ATOM 1974 C C . SER A 1 279 ? 25.681 -11.952 -40.240 1.00 84.50 279 SER A C 1
ATOM 1976 O O . SER A 1 279 ? 26.108 -11.687 -41.364 1.00 84.50 279 SER A O 1
ATOM 1978 N N . ARG A 1 280 ? 26.463 -12.545 -39.331 1.00 76.75 280 ARG A N 1
ATOM 1979 C CA . ARG A 1 280 ? 27.657 -13.300 -39.738 1.00 76.75 280 ARG A CA 1
ATOM 1980 C C . ARG A 1 280 ? 27.265 -14.760 -39.868 1.00 76.75 280 ARG A C 1
ATOM 1982 O O . ARG A 1 280 ? 26.992 -15.412 -38.863 1.00 76.75 280 ARG A O 1
ATOM 1989 N N . GLU A 1 281 ? 27.271 -15.266 -41.092 1.00 62.06 281 GLU A N 1
ATOM 1990 C CA . GLU A 1 281 ? 27.212 -16.704 -41.321 1.00 62.06 281 GLU A CA 1
ATOM 1991 C C . GLU A 1 281 ? 28.493 -17.361 -40.803 1.00 62.06 281 GLU A C 1
ATOM 1993 O O . GLU A 1 281 ? 29.604 -16.836 -40.941 1.00 62.06 281 GLU A O 1
ATOM 1998 N N . ARG A 1 282 ? 28.328 -18.530 -40.185 1.00 50.53 282 ARG A N 1
ATOM 1999 C CA . ARG A 1 282 ? 29.432 -19.456 -39.971 1.00 50.53 282 ARG A CA 1
ATOM 2000 C C . ARG A 1 282 ? 29.848 -19.930 -41.361 1.00 50.53 282 ARG A C 1
ATOM 2002 O O . ARG A 1 282 ? 29.067 -20.619 -42.006 1.00 50.53 282 ARG A O 1
ATOM 2009 N N . SER A 1 283 ? 31.053 -19.589 -41.821 1.00 49.19 283 SER A N 1
ATOM 2010 C CA . SER A 1 283 ? 31.634 -20.346 -42.927 1.00 49.19 283 SER A CA 1
ATOM 2011 C C . SER A 1 283 ? 31.817 -21.770 -42.413 1.00 49.19 283 SER A C 1
ATOM 2013 O O . SER A 1 283 ? 32.664 -22.010 -41.547 1.00 49.19 283 SER A O 1
ATOM 2015 N N . GLU A 1 284 ? 30.998 -22.707 -42.880 1.00 50.34 284 GLU A N 1
ATOM 2016 C CA . GLU 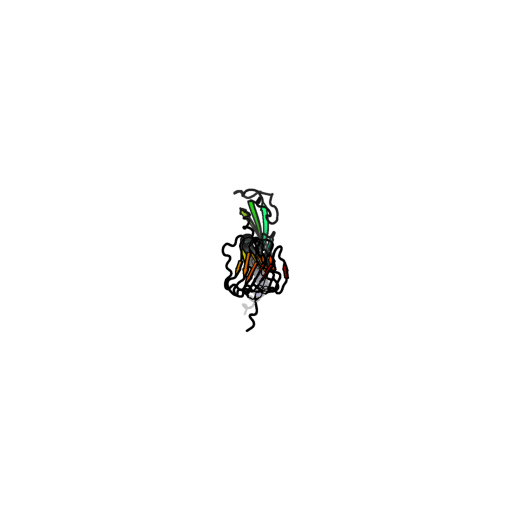A 1 284 ? 31.365 -24.114 -42.832 1.00 50.34 284 GLU A CA 1
ATOM 2017 C C . GLU A 1 284 ? 32.649 -24.242 -43.651 1.00 50.34 284 GLU A C 1
ATOM 2019 O O . GLU A 1 284 ? 32.634 -24.264 -44.879 1.00 50.34 284 GLU A O 1
ATOM 2024 N N . ALA A 1 285 ? 33.790 -24.230 -42.962 1.00 42.66 285 ALA A N 1
ATOM 2025 C CA . ALA A 1 285 ? 35.012 -24.756 -43.530 1.00 42.66 285 ALA A CA 1
ATOM 2026 C C . ALA A 1 285 ? 34.739 -26.243 -43.763 1.00 42.66 285 ALA A C 1
ATOM 2028 O O . ALA A 1 285 ? 34.653 -27.027 -42.819 1.00 42.66 285 ALA A O 1
ATOM 2029 N N . ALA A 1 286 ? 34.484 -26.592 -45.020 1.00 43.94 286 ALA A N 1
ATOM 2030 C CA . ALA A 1 286 ? 34.500 -27.968 -45.456 1.00 43.94 286 ALA A CA 1
ATOM 2031 C C . ALA A 1 286 ? 35.934 -28.501 -45.302 1.00 43.94 286 ALA A C 1
ATOM 2033 O O . ALA A 1 286 ? 36.868 -27.894 -45.825 1.00 43.94 286 ALA A O 1
ATOM 2034 N N . SER A 1 287 ? 36.031 -29.678 -44.673 1.00 38.72 287 SER A N 1
ATOM 2035 C CA . SER A 1 287 ? 37.222 -30.507 -44.386 1.00 38.72 287 SER A CA 1
ATOM 2036 C C . SER A 1 287 ? 38.011 -30.163 -43.126 1.00 38.72 287 SER A C 1
ATOM 2038 O O . SER A 1 287 ? 38.735 -29.146 -43.110 1.00 38.72 287 SER A O 1
#

Sequence (287 aa):
MFLDARFRRVGKEESGAALLAAIGLTAVAAIIALTVTSSTIYAVGYSTAIRSGVQAQAAAEGGIDFAAASLGTPAGGCLTQYVSTTAPIFTVNVSYSNVDPSPVPDVDTSWVSGCPTTTAVKRLKRNSIGTADTFGLAGNASGNTRKLSAIYPYTLTALPYLTGTGASIYSYAQTDTTVNNLTITQGGTVLPAIQYLSGSMNCTSGSTIKGNVILGSGAASLASGCVIDGDLYASGTIDLQNSRVYGKVSPSTGTYPLVALSNLAIVDGSVFAAGPVKSRERSEAAS

Radius of gyration: 41.23 Å; Cα contacts (8 Å, |Δi|>4): 626; chains: 1; bounding box: 98×60×131 Å

Solvent-accessible surface area (backbone atoms only — not comparable to full-atom values): 14951 Å² total; per-residue (Å²): 144,78,77,76,72,67,67,72,64,58,70,70,63,50,62,60,56,54,50,52,51,51,52,51,52,52,51,52,51,49,53,50,51,51,52,53,53,50,52,49,49,51,50,50,14,50,55,33,12,52,54,7,29,54,43,0,42,53,13,12,53,50,34,50,51,52,51,53,54,34,58,72,37,91,87,58,45,74,55,45,59,50,77,37,94,52,89,62,22,19,40,25,40,30,24,28,29,64,58,76,85,66,98,55,90,79,83,77,79,73,66,42,81,29,58,82,88,56,72,69,37,33,24,36,37,38,42,12,39,4,34,25,92,52,65,22,40,85,85,30,57,85,10,26,54,29,77,45,73,50,75,43,81,37,74,67,72,75,66,82,81,72,72,81,83,68,45,75,43,73,35,69,72,43,81,77,33,73,40,65,77,43,74,46,76,58,68,86,91,55,66,32,23,40,35,24,51,24,28,40,44,35,26,70,25,63,19,38,34,43,18,32,38,40,20,62,58,10,32,38,36,29,25,56,50,18,34,31,54,25,36,40,38,21,32,19,29,36,39,31,30,31,17,38,30,52,26,39,39,36,32,66,42,67,57,91,52,25,35,33,36,29,68,78,38,43,66,75,41,52,79,50,59,80,54,57,72,41,76,58,77,79,79,78,75,81,128

Mean predicted aligned error: 17.13 Å

pLDDT: mean 82.01, std 14.08, range [38.72, 95.38]